Protein AF-A0A524LNY3-F1 (afdb_monomer_lite)

Secondary structure (DSSP, 8-state):
--HHHHHHHHHHHHHHHTSEEEEEE---EEEEES--TTTTSTT---TTSEEE-TT-EE--TT-EEEEEEEE---GGGTTSEEEEEEE-S----S---SS--TT--EEEEEETTEEEEEEBTTB-EEE-TTT--TTPPEEEEEEEE--SSSPPEE--EEEEEEE-HHHHHHHHHHHHHHHHHHHH-TTSTTHHHHHHHHHHHHHHS-TTSTTSHHHHHHHHHHHHHHHHHHTSS---SS-PPP----------SSSSS-HHHHHHHHHHHH-

Radius of gyration: 21.78 Å; chains: 1; bounding box: 54×46×52 Å

Foldseek 3Di:
DDPLLVVLVVLLVVLVVQQWDDWAAQQAKFKDKDDDPCLLAPPDDRVVTDGDDQQDKDAFAFIKMKIKTKDADAPVCQQFFKKKFWDFFDDPPDPPVDDDDQQWKKKFKHKNSHTQAIDTNVRRIRGCNVPHDHPDIIMIMMTMTRGRHGDIGRGNGTIITTGDPLSVLLSVLLVVLSVVLVVCDPPHPCNVLSSVLSVVLSVQADPVDPPDPSRSVSSNVSSVSSCCSPVDDDPDPPDDDDDDDDDDDDQDCDDSDHNVVSVVVVVNVVD

Sequence (271 aa):
MDLATAKLQHKIQQVQIYIYQSVMPLQMIRFKPGNITGAESTDFDDTHWDKFTVGAFWGGRDTTTWFRIPLRIDQQEAGQRAVVVIQPGKRFTFKASEGGDYREYELLVYLDGQPLQSIDIRRNEIMLWDKLKPGKTHLLAIEAFSGLETHQHCFEQADLVFIDAETEDYQYNLKMAFETMIALGDKNPDYPRLFNAIRESLHQVDFLQPATPAFYDSVKQANQQIKADLFTGNRNTDPLPDVTCVGHSHLDIAWMWQTRHSRKKAARTFS

Structure (mmCIF, N/CA/C/O backbone):
data_AF-A0A524LNY3-F1
#
_entry.id   AF-A0A524LNY3-F1
#
loop_
_atom_site.group_PDB
_atom_site.id
_atom_site.type_symbol
_atom_site.label_atom_id
_atom_site.label_alt_id
_atom_site.label_comp_id
_atom_site.label_asym_id
_atom_site.label_entity_id
_atom_site.label_seq_id
_atom_site.pdbx_PDB_ins_code
_atom_site.Cartn_x
_atom_site.Cartn_y
_atom_site.Cartn_z
_atom_site.occupancy
_atom_site.B_iso_or_equiv
_atom_site.auth_seq_id
_atom_site.auth_comp_id
_atom_site.auth_asym_id
_atom_site.auth_atom_id
_atom_site.pdbx_PDB_model_num
ATOM 1 N N . MET A 1 1 ? -3.192 17.915 21.651 1.00 74.69 1 MET A N 1
ATOM 2 C CA . MET A 1 1 ? -3.665 16.553 21.963 1.00 74.69 1 MET A CA 1
ATOM 3 C C . MET A 1 1 ? -3.227 16.238 23.379 1.00 74.69 1 MET A C 1
ATOM 5 O O . MET A 1 1 ? -2.074 16.512 23.696 1.00 74.69 1 MET A O 1
ATOM 9 N N . ASP A 1 2 ? -4.135 15.778 24.235 1.00 89.62 2 ASP A N 1
ATOM 10 C CA . ASP A 1 2 ? -3.790 15.412 25.610 1.00 89.62 2 ASP A CA 1
ATOM 11 C C . ASP A 1 2 ? -3.026 14.072 25.672 1.00 89.62 2 ASP A C 1
ATOM 13 O O . ASP A 1 2 ? -2.870 13.364 24.671 1.00 89.62 2 ASP A O 1
ATOM 17 N N . LEU A 1 3 ? -2.522 13.723 26.860 1.00 91.56 3 LEU A N 1
ATOM 18 C CA . LEU A 1 3 ? -1.729 12.508 27.060 1.00 91.56 3 LEU A CA 1
ATOM 19 C C . LEU A 1 3 ? -2.535 11.226 26.797 1.00 91.56 3 LEU A C 1
ATOM 21 O O . LEU A 1 3 ? -1.983 10.243 26.305 1.00 91.56 3 LEU A O 1
ATOM 25 N N . ALA A 1 4 ? -3.820 11.210 27.147 1.00 91.50 4 ALA A N 1
ATOM 26 C CA . ALA A 1 4 ? -4.660 10.025 27.009 1.00 91.50 4 ALA A CA 1
ATOM 27 C C . ALA A 1 4 ? -4.921 9.704 25.530 1.00 91.50 4 ALA A C 1
ATOM 29 O O . ALA A 1 4 ? -4.760 8.564 25.095 1.00 91.50 4 ALA A O 1
ATOM 30 N N . THR A 1 5 ? -5.216 10.730 24.741 1.00 92.94 5 THR A N 1
ATOM 31 C CA . THR A 1 5 ? -5.447 10.633 23.300 1.00 92.94 5 THR A CA 1
ATOM 32 C C . THR A 1 5 ? -4.168 10.252 22.554 1.00 92.94 5 THR A C 1
ATOM 34 O O . THR A 1 5 ? -4.201 9.382 21.685 1.00 92.94 5 THR A O 1
ATOM 37 N N . ALA A 1 6 ? -3.016 10.808 22.950 1.00 94.19 6 ALA A N 1
ATOM 38 C CA . ALA A 1 6 ? -1.722 10.419 22.386 1.00 94.19 6 ALA A CA 1
ATOM 39 C C . ALA A 1 6 ? -1.390 8.936 22.648 1.00 94.19 6 ALA A C 1
ATOM 41 O O . ALA A 1 6 ? -0.859 8.250 21.774 1.00 94.19 6 ALA A O 1
ATOM 42 N N . LYS A 1 7 ? -1.748 8.407 23.829 1.00 94.06 7 LYS A N 1
ATOM 43 C CA . LYS A 1 7 ? -1.593 6.976 24.143 1.00 94.06 7 LYS A CA 1
ATOM 44 C C . LYS A 1 7 ? -2.470 6.088 23.258 1.00 94.06 7 LYS A C 1
ATOM 46 O O . LYS A 1 7 ? -1.991 5.043 22.823 1.00 94.06 7 LYS A O 1
ATOM 51 N N . LEU A 1 8 ? -3.716 6.487 22.979 1.00 95.12 8 LEU A N 1
ATOM 52 C CA . LEU A 1 8 ? -4.573 5.753 22.039 1.00 95.12 8 LEU A CA 1
ATOM 53 C C . LEU A 1 8 ? -3.945 5.730 20.646 1.00 95.12 8 LEU A C 1
ATOM 55 O O . LEU A 1 8 ? -3.781 4.655 20.079 1.00 95.12 8 LEU A O 1
ATOM 59 N N . GLN A 1 9 ? -3.511 6.887 20.139 1.00 95.50 9 GLN A N 1
ATOM 60 C CA . GLN A 1 9 ? -2.867 6.982 18.829 1.00 95.50 9 GLN A CA 1
ATOM 61 C C . GLN A 1 9 ? -1.660 6.044 18.712 1.00 95.50 9 GLN A C 1
ATOM 63 O O . GLN A 1 9 ? -1.525 5.331 17.719 1.00 95.50 9 GLN A O 1
ATOM 68 N N . HIS A 1 10 ? -0.809 6.008 19.740 1.00 94.69 10 HIS A N 1
ATOM 69 C CA . HIS A 1 10 ? 0.347 5.118 19.764 1.00 94.69 10 HIS A CA 1
ATOM 70 C C . HIS A 1 10 ? -0.058 3.639 19.707 1.00 94.69 10 HIS A C 1
ATOM 72 O O . HIS A 1 10 ? 0.485 2.891 18.901 1.00 94.69 10 HIS A O 1
ATOM 78 N N . LYS A 1 11 ? -1.049 3.214 20.499 1.00 94.25 11 LYS A N 1
ATOM 79 C CA . LYS A 1 11 ? -1.537 1.826 20.463 1.00 94.25 11 LYS A CA 1
ATOM 80 C C . LYS A 1 11 ? -2.156 1.453 19.114 1.00 94.25 11 LYS A C 1
ATOM 82 O O . LYS A 1 11 ? -1.929 0.349 18.633 1.00 94.25 11 LYS A O 1
ATOM 87 N N . ILE A 1 12 ? -2.892 2.366 18.479 1.00 96.06 12 ILE A N 1
ATOM 88 C CA . ILE A 1 12 ? -3.446 2.149 17.131 1.00 96.06 12 ILE A CA 1
ATOM 89 C C . ILE A 1 12 ? -2.312 1.919 16.120 1.00 96.06 12 ILE A C 1
ATOM 91 O O . ILE A 1 12 ? -2.389 1.006 15.300 1.00 96.06 12 ILE A O 1
ATOM 95 N N . GLN A 1 13 ? -1.228 2.696 16.212 1.00 94.25 13 GLN A N 1
ATOM 96 C CA . GLN A 1 13 ? -0.033 2.485 15.389 1.00 94.25 13 GLN A CA 1
ATOM 97 C C . GLN A 1 13 ? 0.649 1.144 15.689 1.00 94.25 13 GLN A C 1
ATOM 99 O O . GLN A 1 13 ? 1.150 0.509 14.768 1.00 94.25 13 GLN A O 1
ATOM 104 N N . GLN A 1 14 ? 0.646 0.681 16.943 1.00 93.94 14 GLN A N 1
ATOM 105 C CA . GLN A 1 14 ? 1.182 -0.641 17.284 1.00 93.94 14 GLN A CA 1
ATOM 106 C C . GLN A 1 14 ? 0.383 -1.773 16.629 1.00 93.94 14 GLN A C 1
ATOM 108 O O . GLN A 1 14 ? 0.996 -2.687 16.091 1.00 93.94 14 GLN A O 1
ATOM 113 N N . VAL A 1 15 ? -0.955 -1.702 16.614 1.00 95.50 15 VAL A N 1
ATOM 114 C CA . VAL A 1 15 ? -1.802 -2.697 15.920 1.00 95.50 15 VAL A CA 1
ATOM 115 C C . VAL A 1 15 ? -1.443 -2.783 14.435 1.00 95.50 15 VAL A C 1
ATOM 117 O O . VAL A 1 15 ? -1.313 -3.881 13.903 1.00 95.50 15 VAL A O 1
ATOM 120 N N . GLN A 1 16 ? -1.210 -1.638 13.783 1.00 94.06 16 GLN A N 1
ATOM 121 C CA . GLN A 1 16 ? -0.874 -1.574 12.357 1.00 94.06 16 GLN A CA 1
ATOM 122 C C . GLN A 1 16 ? 0.361 -2.409 11.985 1.00 94.06 16 GLN A C 1
ATOM 124 O O . GLN A 1 16 ? 0.398 -2.999 10.909 1.00 94.06 16 GLN A O 1
ATOM 129 N N . ILE A 1 17 ? 1.358 -2.492 12.871 1.00 92.56 17 ILE A N 1
ATOM 130 C CA . ILE A 1 17 ? 2.601 -3.244 12.626 1.00 92.56 17 ILE A CA 1
ATOM 131 C C . ILE A 1 17 ? 2.320 -4.742 12.438 1.00 92.56 17 ILE A C 1
ATOM 133 O O . ILE A 1 17 ? 3.051 -5.416 11.719 1.00 92.56 17 ILE A O 1
ATOM 137 N N . TYR A 1 18 ? 1.255 -5.258 13.055 1.00 95.06 18 TYR A N 1
ATOM 138 C CA . TYR A 1 18 ? 0.927 -6.684 13.056 1.00 95.06 18 TYR A CA 1
ATOM 139 C C . TYR A 1 18 ? -0.059 -7.103 11.961 1.00 95.06 18 TYR A C 1
ATOM 141 O O . TYR A 1 18 ? -0.441 -8.272 11.924 1.00 95.06 18 TYR A O 1
ATOM 149 N N . ILE A 1 19 ? -0.445 -6.180 11.069 1.00 95.94 19 ILE A N 1
ATOM 150 C CA . ILE A 1 19 ? -1.253 -6.494 9.880 1.00 95.94 19 ILE A CA 1
ATOM 151 C C . ILE A 1 19 ? -0.494 -7.459 8.965 1.00 95.94 19 ILE A C 1
ATOM 153 O O . ILE A 1 19 ? -1.072 -8.422 8.463 1.00 95.94 19 ILE A O 1
ATOM 157 N N . TYR A 1 20 ? 0.798 -7.203 8.751 1.00 94.50 20 TYR A N 1
ATOM 158 C CA . TYR A 1 20 ? 1.633 -8.020 7.879 1.00 94.50 20 TYR A CA 1
ATOM 159 C C . TYR A 1 20 ? 2.213 -9.214 8.636 1.00 94.50 20 TYR A C 1
ATOM 161 O O . TYR A 1 20 ? 2.950 -9.069 9.612 1.00 94.50 20 TYR A O 1
ATOM 169 N N . GLN A 1 21 ? 1.916 -10.404 8.133 1.00 91.75 21 GLN A N 1
ATOM 170 C CA . GLN A 1 21 ? 2.468 -11.679 8.560 1.00 91.75 21 GLN A CA 1
ATOM 171 C C . GLN A 1 21 ? 3.509 -12.164 7.545 1.00 91.75 21 GLN A C 1
ATOM 173 O O . GLN A 1 21 ? 3.418 -11.863 6.353 1.00 91.75 21 GLN A O 1
ATOM 178 N N . SER A 1 22 ? 4.482 -12.945 8.028 1.00 85.75 22 SER A N 1
ATOM 179 C CA . SER A 1 22 ? 5.455 -13.683 7.206 1.00 85.75 22 SER A CA 1
ATOM 180 C C . SER A 1 22 ? 6.121 -12.835 6.111 1.00 85.75 22 SER A C 1
ATOM 182 O O . SER A 1 22 ? 5.883 -13.027 4.922 1.00 85.75 22 SER A O 1
ATOM 184 N N . VAL A 1 23 ? 6.971 -11.890 6.523 1.00 88.56 23 VAL A N 1
ATOM 185 C CA . VAL A 1 23 ? 7.689 -10.988 5.609 1.00 88.56 23 VAL A CA 1
ATOM 186 C C . VAL A 1 23 ? 8.801 -11.738 4.874 1.00 88.56 23 VAL A C 1
ATOM 188 O O . VAL A 1 23 ? 9.772 -12.183 5.489 1.00 88.56 23 VAL A O 1
ATOM 191 N N . MET A 1 24 ? 8.669 -11.856 3.554 1.00 94.06 24 MET A N 1
ATOM 192 C CA . MET A 1 24 ? 9.614 -12.552 2.682 1.00 94.06 24 MET A CA 1
ATOM 193 C C . MET A 1 24 ? 10.226 -11.597 1.647 1.00 94.06 24 MET A C 1
ATOM 195 O O . MET A 1 24 ? 9.533 -11.183 0.714 1.00 94.06 24 MET A O 1
ATOM 199 N N . PRO A 1 25 ? 11.530 -11.282 1.748 1.00 94.62 25 PRO A N 1
ATOM 200 C CA . PRO A 1 25 ? 12.189 -10.388 0.801 1.00 94.62 25 PRO A CA 1
ATOM 201 C C . PRO A 1 25 ? 12.253 -10.947 -0.621 1.00 94.62 25 PRO A C 1
ATOM 203 O O . PRO A 1 25 ? 12.699 -12.076 -0.848 1.00 94.62 25 PRO A O 1
ATOM 206 N N . LEU A 1 26 ? 11.888 -10.123 -1.603 1.00 94.00 26 LEU A N 1
ATOM 207 C CA . LEU A 1 26 ? 11.990 -10.451 -3.024 1.00 94.00 26 LEU A CA 1
ATOM 208 C C . LEU A 1 26 ? 13.407 -10.148 -3.524 1.00 94.00 26 LEU A C 1
ATOM 210 O O . LEU A 1 26 ? 13.811 -8.997 -3.662 1.00 94.00 26 LEU A O 1
ATOM 214 N N . GLN A 1 27 ? 14.182 -11.198 -3.804 1.00 86.56 27 GLN A N 1
ATOM 215 C CA . GLN A 1 27 ? 15.615 -11.063 -4.109 1.00 86.56 27 GLN A CA 1
ATOM 216 C C . GLN A 1 27 ? 15.951 -11.106 -5.606 1.00 86.56 27 GLN A C 1
ATOM 218 O O . GLN A 1 27 ? 17.000 -10.617 -6.021 1.00 86.56 27 GLN A O 1
ATOM 223 N N . MET A 1 28 ? 15.094 -11.703 -6.438 1.00 91.25 28 MET A N 1
ATOM 224 C CA . MET A 1 28 ? 15.378 -11.928 -7.863 1.00 91.25 28 MET A CA 1
ATOM 225 C C . MET A 1 28 ? 14.861 -10.786 -8.738 1.00 91.25 28 MET A C 1
ATOM 227 O O . MET A 1 28 ? 14.101 -11.007 -9.674 1.00 91.25 28 MET A O 1
ATOM 231 N N . ILE A 1 29 ? 15.262 -9.556 -8.434 1.00 96.06 29 ILE A N 1
ATOM 232 C CA . ILE A 1 29 ? 14.820 -8.382 -9.188 1.00 96.06 29 ILE A CA 1
ATOM 233 C C . ILE A 1 29 ? 15.779 -8.150 -10.353 1.00 96.06 29 ILE A C 1
ATOM 235 O O . ILE A 1 29 ? 16.992 -8.022 -10.169 1.00 96.06 29 ILE A O 1
ATOM 239 N N . ARG A 1 30 ? 15.236 -8.067 -11.565 1.00 97.25 30 ARG A N 1
ATOM 240 C CA . ARG A 1 30 ? 15.951 -7.546 -12.734 1.00 97.25 30 ARG A CA 1
ATOM 241 C C . ARG A 1 30 ? 15.445 -6.162 -13.064 1.00 97.25 30 ARG A C 1
ATOM 243 O O . ARG A 1 30 ? 14.253 -5.897 -12.913 1.00 97.25 30 ARG A O 1
ATOM 250 N N . PHE A 1 31 ? 16.325 -5.294 -13.542 1.00 97.25 31 PHE A N 1
ATOM 251 C CA . PHE A 1 31 ? 15.929 -3.952 -13.941 1.00 97.25 31 PHE A CA 1
ATOM 252 C C . PHE A 1 31 ? 16.642 -3.482 -15.200 1.00 97.25 31 PHE A C 1
ATOM 254 O O . PHE A 1 31 ? 17.742 -3.929 -15.525 1.00 97.25 31 PHE A O 1
ATOM 261 N N . LYS A 1 32 ? 16.000 -2.554 -15.908 1.00 97.56 32 LYS A N 1
ATOM 262 C CA . LYS A 1 32 ? 16.613 -1.862 -17.036 1.00 97.56 32 LYS A CA 1
ATOM 263 C C . LYS A 1 32 ? 16.021 -0.460 -17.196 1.00 97.56 32 LYS A C 1
ATOM 265 O O . LYS A 1 32 ? 14.803 -0.329 -17.350 1.00 97.56 32 LYS A O 1
ATOM 270 N N . PRO A 1 33 ? 16.852 0.596 -17.162 1.00 96.56 33 PRO A N 1
ATOM 271 C CA . PRO A 1 33 ? 16.419 1.941 -17.514 1.00 96.56 33 PRO A CA 1
ATOM 272 C C . PRO A 1 33 ? 16.017 2.035 -18.990 1.00 96.56 33 PRO A C 1
ATOM 274 O O . PRO A 1 33 ? 16.641 1.433 -19.866 1.00 96.56 33 PRO A O 1
ATOM 277 N N . GLY A 1 34 ? 15.001 2.841 -19.268 1.00 93.75 34 GLY A N 1
ATOM 278 C CA . GLY A 1 34 ? 14.465 3.097 -20.599 1.00 93.75 34 GLY A CA 1
ATOM 279 C C . GLY A 1 34 ? 13.010 2.665 -20.755 1.00 93.75 34 GLY A C 1
ATOM 280 O O . GLY A 1 34 ? 12.451 1.922 -19.953 1.00 93.75 34 GLY A O 1
ATOM 281 N N . ASN A 1 35 ? 12.387 3.141 -21.830 1.00 91.44 35 ASN A N 1
ATOM 282 C CA . ASN A 1 35 ? 11.048 2.717 -22.219 1.00 91.44 35 ASN A CA 1
ATOM 283 C C . ASN A 1 35 ? 11.160 1.482 -23.125 1.00 91.44 35 ASN A C 1
ATOM 285 O O . ASN A 1 35 ? 11.571 1.595 -24.281 1.00 91.44 35 ASN A O 1
ATOM 289 N N . ILE A 1 36 ? 10.853 0.306 -22.581 1.00 95.50 36 ILE A N 1
ATOM 290 C CA . ILE A 1 36 ? 11.047 -0.984 -23.246 1.00 95.50 36 ILE A CA 1
ATOM 291 C C . ILE A 1 36 ? 9.680 -1.551 -23.610 1.00 95.50 36 ILE A C 1
ATOM 293 O O . ILE A 1 36 ? 8.856 -1.818 -22.744 1.00 95.50 36 ILE A O 1
ATOM 297 N N . THR A 1 37 ? 9.434 -1.723 -24.905 1.00 94.44 37 THR A N 1
ATOM 298 C CA . THR A 1 37 ? 8.167 -2.279 -25.398 1.00 94.44 37 THR A CA 1
ATOM 299 C C . THR A 1 37 ? 8.093 -3.777 -25.107 1.00 94.44 37 THR A C 1
ATOM 301 O O . THR A 1 37 ? 9.044 -4.499 -25.405 1.00 94.44 37 THR A O 1
ATOM 304 N N . GLY A 1 38 ? 6.968 -4.241 -24.558 1.00 96.00 38 GLY A N 1
ATOM 305 C CA . GLY A 1 38 ? 6.729 -5.656 -24.269 1.00 96.00 38 GLY A CA 1
ATOM 306 C C . GLY A 1 38 ? 7.396 -6.160 -22.989 1.00 96.00 38 GLY A C 1
ATOM 307 O O . GLY A 1 38 ? 7.315 -7.353 -22.705 1.00 96.00 38 GLY A O 1
ATOM 308 N N . ALA A 1 39 ? 8.045 -5.285 -22.212 1.00 97.06 39 ALA A N 1
ATOM 309 C CA . ALA A 1 39 ? 8.696 -5.641 -20.952 1.00 97.06 39 ALA A CA 1
ATOM 310 C C . ALA A 1 39 ? 7.718 -6.132 -19.869 1.00 97.06 39 ALA A C 1
ATOM 312 O O . ALA A 1 39 ? 8.151 -6.732 -18.885 1.00 97.06 39 ALA A O 1
ATOM 313 N N . GLU A 1 40 ? 6.418 -5.916 -20.052 1.00 96.94 40 GLU A N 1
ATOM 314 C CA . GLU A 1 40 ? 5.345 -6.489 -19.248 1.00 96.94 40 GLU A CA 1
ATOM 315 C C . GLU A 1 40 ? 5.140 -7.993 -19.495 1.00 96.94 40 GLU A C 1
ATOM 317 O O . GLU A 1 40 ? 4.717 -8.709 -18.590 1.00 96.94 40 GLU A O 1
ATOM 322 N N . SER A 1 41 ? 5.461 -8.489 -20.694 1.00 97.12 41 SER A N 1
ATOM 323 C CA . SER A 1 41 ? 5.163 -9.863 -21.114 1.00 97.12 41 SER A CA 1
ATOM 324 C C . SER A 1 41 ? 5.978 -10.907 -20.347 1.00 97.12 41 SER A C 1
ATOM 326 O O . SER A 1 41 ? 7.166 -10.720 -20.067 1.00 97.12 41 SER A O 1
ATOM 328 N N . THR A 1 42 ? 5.367 -12.059 -20.067 1.00 95.19 42 THR A N 1
ATOM 329 C CA . THR A 1 42 ? 6.053 -13.216 -19.471 1.00 95.19 42 THR A CA 1
ATOM 330 C C . THR A 1 42 ? 7.140 -13.780 -20.377 1.00 95.19 42 THR A C 1
ATOM 332 O O . THR A 1 42 ? 8.160 -14.240 -19.874 1.00 95.19 42 THR A O 1
ATOM 335 N N . ASP A 1 43 ? 6.956 -13.678 -21.694 1.00 95.69 43 ASP A N 1
ATOM 336 C CA . ASP A 1 43 ? 7.852 -14.265 -22.699 1.00 95.69 43 ASP A CA 1
ATOM 337 C C . ASP A 1 43 ? 8.998 -13.320 -23.091 1.00 95.69 43 ASP A C 1
ATOM 339 O O . ASP A 1 43 ? 9.837 -13.650 -23.929 1.00 95.69 43 ASP A O 1
ATOM 343 N N . PHE A 1 44 ? 9.032 -12.118 -22.508 1.00 96.50 44 PHE A N 1
ATOM 344 C CA . PHE A 1 44 ? 10.096 -11.155 -22.746 1.00 96.50 44 PHE A CA 1
ATOM 345 C C . PHE A 1 44 ? 11.423 -11.653 -22.157 1.00 96.50 44 PHE A C 1
ATOM 347 O O . PHE A 1 44 ? 11.512 -11.954 -20.964 1.00 96.50 44 PHE A O 1
ATOM 354 N N . ASP A 1 45 ? 12.468 -11.682 -22.985 1.00 95.62 45 ASP A N 1
ATOM 355 C CA . ASP A 1 45 ? 13.812 -12.067 -22.565 1.00 95.62 45 ASP A CA 1
ATOM 356 C C . ASP A 1 45 ? 14.506 -10.930 -21.799 1.00 95.62 45 ASP A C 1
ATOM 358 O O . ASP A 1 45 ? 14.969 -9.931 -22.360 1.00 95.62 45 ASP A O 1
ATOM 362 N N . ASP A 1 46 ? 14.581 -11.099 -20.483 1.00 95.88 46 ASP A N 1
ATOM 363 C CA . ASP A 1 46 ? 15.266 -10.203 -19.557 1.00 95.88 46 ASP A CA 1
ATOM 364 C C . ASP A 1 46 ? 16.627 -10.746 -19.093 1.00 95.88 46 ASP A C 1
ATOM 366 O O . ASP A 1 46 ? 17.222 -10.198 -18.166 1.00 95.88 46 ASP A O 1
ATOM 370 N N . THR A 1 47 ? 17.162 -11.804 -19.710 1.00 93.75 47 THR A N 1
ATOM 371 C CA . THR A 1 47 ? 18.415 -12.444 -19.260 1.00 93.75 47 THR A CA 1
ATOM 372 C C . THR A 1 47 ? 19.620 -11.504 -19.291 1.00 93.75 47 THR A C 1
ATOM 374 O O . THR A 1 47 ? 20.526 -11.638 -18.469 1.00 93.75 47 THR A O 1
ATOM 377 N N . HIS A 1 48 ? 19.598 -10.524 -20.195 1.00 94.50 48 HIS A N 1
ATOM 378 C CA . HIS A 1 48 ? 20.606 -9.472 -20.334 1.00 94.50 48 HIS A 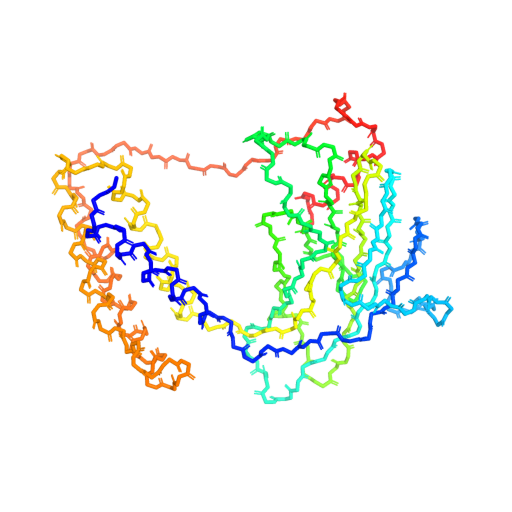CA 1
ATOM 379 C C . HIS A 1 48 ? 20.334 -8.220 -19.485 1.00 94.50 48 HIS A C 1
ATOM 381 O O . HIS A 1 48 ? 21.027 -7.217 -19.649 1.00 94.50 48 HIS A O 1
ATOM 387 N N . TRP A 1 49 ? 19.300 -8.221 -18.641 1.00 97.56 49 TRP A N 1
ATOM 388 C CA . TRP A 1 49 ? 19.042 -7.115 -17.722 1.00 97.56 49 TRP A CA 1
ATOM 389 C C . TRP A 1 49 ? 19.927 -7.226 -16.489 1.00 97.56 49 TRP A C 1
ATOM 391 O O . TRP A 1 49 ? 20.269 -8.322 -16.035 1.00 97.56 49 TRP A O 1
ATOM 401 N N . ASP A 1 50 ? 20.260 -6.072 -15.925 1.00 97.38 50 ASP A N 1
ATOM 402 C CA . ASP A 1 50 ? 21.053 -6.008 -14.713 1.00 97.38 50 ASP A CA 1
ATOM 403 C C . ASP A 1 50 ? 20.251 -6.547 -13.525 1.00 97.38 50 ASP A C 1
ATOM 405 O O . ASP A 1 50 ? 19.025 -6.403 -13.435 1.00 97.38 50 ASP A O 1
ATOM 409 N N . LYS A 1 51 ? 20.954 -7.175 -12.581 1.00 97.00 51 LYS A N 1
ATOM 410 C CA . LYS A 1 51 ? 20.368 -7.542 -11.290 1.00 97.00 51 LYS A CA 1
ATOM 411 C C . LYS A 1 51 ? 20.216 -6.282 -10.450 1.00 97.00 51 LYS A C 1
ATOM 413 O O . LYS A 1 51 ? 21.140 -5.475 -10.370 1.00 97.00 51 LYS A O 1
ATOM 418 N N . PHE A 1 52 ? 19.071 -6.140 -9.802 1.00 96.00 52 PHE A N 1
ATOM 419 C CA . PHE A 1 52 ? 18.791 -5.040 -8.898 1.00 96.00 52 PHE A CA 1
ATOM 420 C C . PHE A 1 52 ? 18.786 -5.535 -7.454 1.00 96.00 52 PHE A C 1
ATOM 422 O O . PHE A 1 52 ? 18.221 -6.584 -7.148 1.00 96.00 52 PHE A O 1
ATOM 429 N N . THR A 1 53 ? 19.385 -4.753 -6.563 1.00 94.75 53 THR A N 1
ATOM 430 C CA . THR A 1 53 ? 19.414 -5.034 -5.126 1.00 94.75 53 THR A CA 1
ATOM 431 C C . THR A 1 53 ? 18.543 -4.010 -4.413 1.00 94.75 53 THR A C 1
ATOM 433 O O . THR A 1 53 ? 18.728 -2.810 -4.611 1.00 94.75 53 THR A O 1
ATOM 436 N N . VAL A 1 54 ? 17.613 -4.459 -3.568 1.00 94.19 54 VAL A N 1
ATOM 437 C CA . VAL A 1 54 ? 16.841 -3.564 -2.688 1.00 94.19 54 VAL A CA 1
ATOM 438 C C . VAL A 1 54 ? 17.812 -2.728 -1.840 1.00 94.19 54 VAL A C 1
ATOM 440 O O . VAL A 1 54 ? 18.800 -3.237 -1.317 1.00 94.19 54 VAL A O 1
ATOM 443 N N . GLY A 1 55 ? 17.564 -1.424 -1.764 1.00 92.44 55 GLY A N 1
ATOM 444 C CA . GLY A 1 55 ? 18.458 -0.402 -1.220 1.00 92.44 55 GLY A CA 1
ATOM 445 C C . GLY A 1 55 ? 19.313 0.311 -2.275 1.00 92.44 55 GLY A C 1
ATOM 446 O O . GLY A 1 55 ? 19.970 1.301 -1.955 1.00 92.44 55 GLY A O 1
ATOM 447 N N . ALA A 1 56 ? 19.318 -0.152 -3.530 1.00 94.00 56 ALA A N 1
ATOM 448 C CA . ALA A 1 56 ? 19.986 0.538 -4.630 1.00 94.00 56 ALA A CA 1
ATOM 449 C C . ALA A 1 56 ? 19.163 1.724 -5.165 1.00 94.00 56 ALA A C 1
ATOM 451 O O . ALA A 1 56 ? 17.952 1.842 -4.946 1.00 94.00 56 ALA A O 1
ATOM 452 N N . PHE A 1 57 ? 19.847 2.604 -5.900 1.00 94.06 57 PHE A N 1
ATOM 453 C CA . PHE A 1 57 ? 19.250 3.790 -6.506 1.00 94.06 57 PHE A CA 1
ATOM 454 C C . PHE A 1 57 ? 18.787 3.536 -7.943 1.00 94.06 57 PHE A C 1
ATOM 456 O O . PHE A 1 57 ? 19.435 2.816 -8.701 1.00 94.06 57 PHE A O 1
ATOM 463 N N . TRP A 1 58 ? 17.694 4.184 -8.338 1.00 94.62 58 TRP A N 1
ATOM 464 C CA . TRP A 1 58 ? 17.193 4.199 -9.712 1.00 94.62 58 TRP A CA 1
ATOM 465 C C . TRP A 1 58 ? 16.584 5.559 -10.068 1.00 94.62 58 TRP A C 1
ATOM 467 O O . TRP A 1 58 ? 16.348 6.416 -9.215 1.00 94.62 58 TRP A O 1
ATOM 477 N N . GLY A 1 59 ? 16.310 5.754 -11.356 1.00 92.94 59 GLY A N 1
ATOM 478 C CA . GLY A 1 59 ? 15.659 6.958 -11.856 1.00 92.94 59 GLY A CA 1
ATOM 479 C C . GLY A 1 59 ? 16.632 8.110 -12.099 1.00 92.94 59 GLY A C 1
ATOM 480 O O . GLY A 1 59 ? 17.816 7.904 -12.375 1.00 92.94 59 GLY A O 1
ATOM 481 N N . GLY A 1 60 ? 16.096 9.323 -12.036 1.00 90.44 60 GLY A N 1
ATOM 482 C CA . GLY A 1 60 ? 16.697 10.555 -12.531 1.00 90.44 60 GLY A CA 1
ATOM 483 C C . GLY A 1 60 ? 15.624 11.410 -13.204 1.00 90.44 60 GLY A C 1
ATOM 484 O O . GLY A 1 60 ? 14.430 11.121 -13.101 1.00 90.44 60 GLY A O 1
ATOM 485 N N . ARG A 1 61 ? 16.033 12.437 -13.946 1.00 92.50 61 ARG A N 1
ATOM 486 C CA . ARG A 1 61 ? 15.083 13.332 -14.613 1.00 92.50 61 ARG A CA 1
ATOM 487 C C . ARG A 1 61 ? 14.349 12.634 -15.747 1.00 92.50 61 ARG A C 1
ATOM 489 O O . ARG A 1 61 ? 14.981 12.201 -16.705 1.00 92.50 61 ARG A O 1
ATOM 496 N N . ASP A 1 62 ? 13.022 12.603 -15.652 1.00 93.12 62 ASP A N 1
ATOM 497 C CA . ASP A 1 62 ? 12.110 12.205 -16.727 1.00 93.12 62 ASP A CA 1
ATOM 498 C C . ASP A 1 62 ? 12.461 10.829 -17.317 1.00 93.12 62 ASP A C 1
ATOM 500 O O . ASP A 1 62 ? 12.598 10.642 -18.527 1.00 93.12 62 ASP A O 1
ATOM 504 N N . THR A 1 63 ? 12.702 9.865 -16.425 1.00 93.88 63 THR A N 1
ATOM 505 C CA . THR A 1 63 ? 13.188 8.531 -16.776 1.00 93.88 63 THR A CA 1
ATOM 506 C C . THR A 1 63 ? 12.141 7.476 -16.438 1.00 93.88 63 THR A C 1
ATOM 508 O O . THR A 1 63 ? 11.461 7.532 -15.416 1.00 93.88 63 THR A O 1
ATOM 511 N N . THR A 1 64 ? 12.002 6.496 -17.327 1.00 95.75 64 THR A N 1
ATOM 512 C CA . THR A 1 64 ? 11.261 5.260 -17.057 1.00 95.75 64 THR A CA 1
ATOM 513 C C . THR A 1 64 ? 12.265 4.151 -16.799 1.00 95.75 64 THR A C 1
ATOM 515 O O . THR A 1 64 ? 13.249 4.048 -17.528 1.00 95.75 64 THR A O 1
ATOM 518 N N . THR A 1 65 ? 12.017 3.327 -15.793 1.00 97.25 65 THR A N 1
ATOM 519 C CA . THR A 1 65 ? 12.793 2.128 -15.486 1.00 97.25 65 THR A CA 1
ATOM 520 C C . THR A 1 65 ? 11.833 0.967 -15.340 1.00 97.25 65 THR A C 1
ATOM 522 O O . THR A 1 65 ? 10.804 1.091 -14.678 1.00 97.25 65 THR A O 1
ATOM 525 N N . TRP A 1 66 ? 12.176 -0.164 -15.942 1.00 98.12 66 TRP A N 1
ATOM 526 C CA . TRP A 1 66 ? 11.424 -1.392 -15.756 1.00 98.12 66 TRP A CA 1
ATOM 527 C C . TRP A 1 66 ? 12.058 -2.258 -14.681 1.00 98.12 66 TRP A C 1
ATOM 529 O O . TRP A 1 66 ? 13.278 -2.415 -14.665 1.00 98.12 66 TRP A O 1
ATOM 539 N N . PHE A 1 67 ? 11.219 -2.859 -13.842 1.00 97.88 67 PHE A N 1
ATOM 540 C CA . PHE A 1 67 ? 11.601 -3.917 -12.913 1.00 97.88 67 PHE A CA 1
ATOM 541 C C . PHE A 1 67 ? 10.809 -5.181 -13.226 1.00 97.88 67 PHE A C 1
ATOM 543 O O . PHE A 1 67 ? 9.617 -5.109 -13.520 1.00 97.88 67 PHE A O 1
ATOM 550 N N . ARG A 1 68 ? 11.467 -6.335 -13.161 1.00 98.06 68 ARG A N 1
ATOM 551 C CA . ARG A 1 68 ? 10.862 -7.654 -13.357 1.00 98.06 68 ARG A CA 1
ATOM 552 C C . ARG A 1 68 ? 11.187 -8.517 -12.152 1.00 98.06 68 ARG A C 1
ATOM 554 O O . ARG A 1 68 ? 12.357 -8.702 -11.816 1.00 98.06 68 ARG A O 1
ATOM 561 N N . ILE A 1 69 ? 10.138 -8.986 -11.486 1.00 97.31 69 ILE A N 1
ATOM 562 C CA . ILE A 1 69 ? 10.205 -9.675 -10.202 1.00 97.31 69 ILE A CA 1
ATOM 563 C C . ILE A 1 69 ? 9.401 -10.974 -10.324 1.00 97.31 69 ILE A C 1
ATOM 565 O O . ILE A 1 69 ? 8.167 -10.933 -10.338 1.00 97.31 69 ILE A O 1
ATOM 569 N N . PRO A 1 70 ? 10.063 -12.136 -10.453 1.00 96.00 70 PRO A N 1
ATOM 570 C CA . PRO A 1 70 ? 9.388 -13.412 -10.356 1.00 96.00 70 PRO A CA 1
ATOM 571 C C . PRO A 1 70 ? 8.978 -13.640 -8.901 1.00 96.00 70 PRO A C 1
ATOM 573 O O . PRO A 1 70 ? 9.742 -13.371 -7.972 1.00 96.00 70 PRO A O 1
ATOM 576 N N . LEU A 1 71 ? 7.776 -14.160 -8.708 1.00 94.56 71 LEU A N 1
ATOM 577 C CA . LEU A 1 71 ? 7.239 -14.458 -7.390 1.00 94.56 71 LEU A CA 1
ATOM 578 C C . LEU A 1 71 ? 6.454 -15.762 -7.422 1.00 94.56 71 LEU A C 1
ATOM 580 O O . LEU A 1 71 ? 5.918 -16.170 -8.454 1.00 94.56 71 LEU A O 1
ATOM 584 N N . ARG A 1 72 ? 6.390 -16.430 -6.279 1.00 93.88 72 ARG A N 1
ATOM 585 C CA . ARG A 1 72 ? 5.687 -17.696 -6.115 1.00 93.88 72 ARG A CA 1
ATOM 586 C C . ARG A 1 72 ? 5.207 -17.793 -4.678 1.00 93.88 72 ARG A C 1
ATOM 588 O O . ARG A 1 72 ? 5.932 -17.392 -3.777 1.00 93.88 72 ARG A O 1
ATOM 595 N N . ILE A 1 73 ? 4.015 -18.351 -4.514 1.00 93.94 73 ILE A N 1
ATOM 596 C CA . ILE A 1 73 ? 3.498 -18.794 -3.221 1.00 93.94 73 ILE A CA 1
ATOM 597 C C . ILE A 1 73 ? 3.423 -20.321 -3.201 1.00 93.94 73 ILE A C 1
ATOM 599 O O . ILE A 1 73 ? 3.224 -20.969 -4.242 1.00 93.94 73 ILE A O 1
ATOM 603 N N . ASP A 1 74 ? 3.585 -20.892 -2.020 1.00 93.25 74 ASP A N 1
ATOM 604 C CA . ASP A 1 74 ? 3.525 -22.325 -1.776 1.00 93.25 74 ASP A CA 1
ATOM 605 C C . ASP A 1 74 ? 2.102 -22.801 -1.465 1.00 93.25 74 ASP A C 1
ATOM 607 O O . ASP A 1 74 ? 1.188 -22.028 -1.183 1.00 93.25 74 ASP A O 1
ATOM 611 N N . GLN A 1 75 ? 1.889 -24.120 -1.509 1.00 92.62 75 GLN A N 1
ATOM 612 C CA . GLN A 1 75 ? 0.566 -24.712 -1.274 1.00 92.62 75 GLN A CA 1
ATOM 613 C C . GLN A 1 75 ? 0.022 -24.419 0.135 1.00 92.62 75 GLN A C 1
ATOM 615 O O . GLN A 1 75 ? -1.189 -24.315 0.311 1.00 92.62 75 GLN A O 1
ATOM 620 N N . GLN A 1 76 ? 0.907 -24.266 1.123 1.00 92.12 76 GLN A N 1
ATOM 621 C CA . GLN A 1 76 ? 0.556 -23.915 2.505 1.00 92.12 76 GLN A CA 1
ATOM 622 C C . GLN A 1 76 ? 0.039 -22.472 2.657 1.00 92.12 76 GLN A C 1
ATOM 624 O O . GLN A 1 76 ? -0.617 -22.145 3.642 1.00 92.12 76 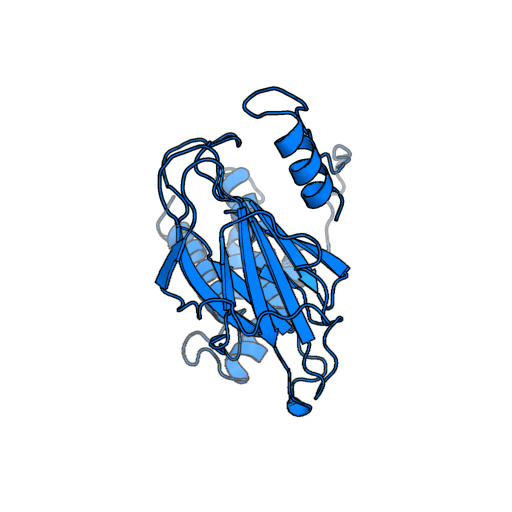GLN A O 1
ATOM 629 N N . GLU A 1 77 ? 0.317 -21.616 1.673 1.00 92.06 77 GLU A N 1
ATOM 630 C CA . GLU A 1 77 ? -0.069 -20.200 1.643 1.00 92.06 77 GLU A CA 1
ATOM 631 C C . GLU A 1 77 ? -1.356 -19.977 0.835 1.00 92.06 77 GLU A C 1
ATOM 633 O O . GLU A 1 77 ? -1.856 -18.858 0.721 1.00 92.06 77 GLU A O 1
ATOM 638 N N . ALA A 1 78 ? -1.917 -21.049 0.268 1.00 90.62 78 ALA A N 1
ATOM 639 C CA . ALA A 1 78 ? -3.141 -20.992 -0.512 1.00 90.62 78 ALA A CA 1
ATOM 640 C C . ALA A 1 78 ? -4.300 -20.408 0.316 1.00 90.62 78 ALA A C 1
ATOM 642 O O . ALA A 1 78 ? -4.599 -20.879 1.412 1.00 90.62 78 ALA A O 1
ATOM 643 N N . GLY A 1 79 ? -4.974 -19.398 -0.238 1.00 88.75 79 GLY A N 1
ATOM 644 C CA . GLY A 1 79 ? -6.101 -18.720 0.409 1.00 88.75 79 GLY A CA 1
ATOM 645 C C . GLY A 1 79 ? -5.711 -17.634 1.417 1.00 88.75 79 GLY A C 1
ATOM 646 O O . GLY A 1 79 ? -6.599 -16.951 1.922 1.00 88.75 79 GLY A O 1
ATOM 647 N N . GLN A 1 80 ? -4.419 -17.432 1.694 1.00 92.94 80 GLN A N 1
ATOM 648 C CA . GLN A 1 80 ? -3.958 -16.287 2.480 1.00 92.94 80 GLN A CA 1
ATOM 649 C C . GLN A 1 80 ? -3.947 -15.007 1.634 1.00 92.94 80 GLN A C 1
ATOM 651 O O . GLN A 1 80 ? -3.804 -15.050 0.407 1.00 92.94 80 GLN A O 1
ATOM 656 N N . ARG A 1 81 ? -4.062 -13.840 2.285 1.00 95.88 81 ARG A N 1
ATOM 657 C CA . ARG A 1 81 ? -4.068 -12.549 1.588 1.00 95.88 81 ARG A CA 1
ATOM 658 C C . ARG A 1 81 ? -2.663 -12.094 1.188 1.00 95.88 81 ARG A C 1
ATOM 660 O O . ARG A 1 81 ? -2.093 -11.217 1.827 1.00 95.88 81 ARG A O 1
ATOM 667 N N . ALA A 1 82 ? -2.113 -12.691 0.135 1.00 96.38 82 ALA A N 1
ATOM 668 C CA . ALA A 1 82 ? -0.811 -12.320 -0.414 1.00 96.38 82 ALA A CA 1
ATOM 669 C C . ALA A 1 82 ? -0.797 -10.879 -0.963 1.00 96.38 82 ALA A C 1
ATOM 671 O O . ALA A 1 82 ? -1.629 -10.507 -1.801 1.00 96.38 82 ALA A O 1
ATOM 672 N N . VAL A 1 83 ? 0.189 -10.095 -0.531 1.00 97.12 83 VAL A N 1
ATOM 673 C CA . VAL A 1 83 ? 0.448 -8.715 -0.961 1.00 97.12 83 VAL A CA 1
ATOM 674 C C . VAL A 1 83 ? 1.941 -8.523 -1.167 1.00 97.12 83 VAL A C 1
ATOM 676 O O . VAL A 1 83 ? 2.751 -9.045 -0.408 1.00 97.12 83 VAL A O 1
ATOM 679 N N . VAL A 1 84 ? 2.320 -7.756 -2.184 1.00 97.19 84 VAL A N 1
ATOM 680 C CA . VAL A 1 84 ? 3.702 -7.288 -2.324 1.00 97.19 84 VAL A CA 1
ATOM 681 C C . VAL A 1 84 ? 3.788 -5.838 -1.867 1.00 97.19 84 VAL A C 1
ATOM 683 O O . VAL A 1 84 ? 3.144 -4.967 -2.448 1.00 97.19 84 VAL A O 1
ATOM 686 N N . VAL A 1 85 ? 4.585 -5.582 -0.832 1.00 95.62 85 VAL A N 1
ATOM 687 C CA . VAL A 1 85 ? 4.880 -4.235 -0.335 1.00 95.62 85 VAL A CA 1
ATOM 688 C C . VAL A 1 85 ? 6.138 -3.732 -1.028 1.00 95.62 85 VAL A C 1
ATOM 690 O O . VAL A 1 85 ? 7.208 -4.331 -0.896 1.00 95.62 85 VAL A O 1
ATOM 693 N N . ILE A 1 86 ? 6.017 -2.631 -1.768 1.00 94.62 86 ILE A N 1
ATOM 694 C CA . ILE A 1 86 ? 7.132 -1.982 -2.458 1.00 94.62 86 ILE A CA 1
ATOM 695 C C . ILE A 1 86 ? 7.281 -0.520 -2.060 1.00 94.62 86 ILE A C 1
ATOM 697 O O . ILE A 1 86 ? 6.360 0.279 -2.193 1.00 94.62 86 ILE A O 1
ATOM 701 N N . GLN A 1 87 ? 8.493 -0.140 -1.665 1.00 92.38 87 GLN A N 1
ATOM 702 C CA . GLN A 1 87 ? 8.867 1.247 -1.415 1.00 92.38 87 GLN A CA 1
ATOM 703 C C . GLN A 1 87 ? 9.966 1.645 -2.404 1.00 92.38 87 GLN A C 1
ATOM 705 O O . GLN A 1 87 ? 11.148 1.565 -2.079 1.00 92.38 87 GLN A O 1
ATOM 710 N N . PRO A 1 88 ? 9.623 2.058 -3.635 1.00 87.00 88 PRO A N 1
ATOM 711 C CA . PRO A 1 88 ? 10.618 2.316 -4.668 1.00 87.00 88 PRO A CA 1
ATOM 712 C C . PRO A 1 88 ? 11.338 3.660 -4.482 1.00 87.00 88 PRO A C 1
ATOM 714 O O . PRO A 1 88 ? 12.284 3.939 -5.198 1.00 87.00 88 PRO A O 1
ATOM 717 N N . GLY A 1 89 ? 10.942 4.507 -3.535 1.00 84.62 89 GLY A N 1
ATOM 718 C CA . GLY A 1 89 ? 11.589 5.795 -3.290 1.00 84.62 89 GLY A CA 1
ATOM 719 C C . GLY A 1 89 ? 11.137 6.408 -1.977 1.00 84.62 89 GLY A C 1
ATOM 720 O O . GLY A 1 89 ? 10.059 6.083 -1.478 1.00 84.62 89 GLY A O 1
ATOM 721 N N . LYS A 1 90 ? 11.920 7.338 -1.428 1.00 69.00 90 LYS A N 1
ATOM 722 C CA . LYS A 1 90 ? 11.513 8.071 -0.226 1.00 69.00 90 LYS A CA 1
ATOM 723 C C . LYS A 1 90 ? 10.303 8.948 -0.508 1.00 69.00 90 LYS A C 1
ATOM 725 O O . LYS A 1 90 ? 10.210 9.604 -1.543 1.00 69.00 90 LYS A O 1
ATOM 730 N N . ARG A 1 91 ? 9.430 9.058 0.490 1.00 56.97 91 ARG A N 1
ATOM 731 C CA . ARG A 1 91 ? 8.490 10.173 0.572 1.00 56.97 91 ARG A CA 1
ATOM 732 C C . ARG A 1 91 ? 9.302 11.431 0.873 1.00 56.97 91 ARG A C 1
ATOM 734 O O . ARG A 1 91 ? 9.810 11.585 1.981 1.00 56.97 91 ARG A O 1
ATOM 741 N N . PHE A 1 92 ? 9.465 12.319 -0.103 1.00 56.41 92 PHE A N 1
ATOM 742 C CA . PHE A 1 92 ? 10.075 13.619 0.159 1.00 56.41 92 PHE A CA 1
ATOM 743 C C . PHE A 1 92 ? 9.133 14.417 1.067 1.00 56.41 92 PHE A C 1
ATOM 745 O O . PHE A 1 92 ? 8.079 14.877 0.645 1.00 56.41 92 PHE A O 1
ATOM 752 N N . THR A 1 93 ? 9.488 14.563 2.343 1.00 45.31 93 THR A N 1
ATOM 753 C CA . THR A 1 93 ? 8.692 15.274 3.358 1.00 45.31 93 THR A CA 1
ATOM 754 C C . THR A 1 93 ? 8.825 16.796 3.233 1.00 45.31 93 THR A C 1
ATOM 756 O O . THR A 1 93 ? 8.959 17.505 4.226 1.00 45.31 93 THR A O 1
ATOM 759 N N . PHE A 1 94 ? 8.798 17.331 2.014 1.00 46.88 94 PHE A N 1
ATOM 760 C CA . PHE A 1 94 ? 8.573 18.757 1.810 1.00 46.88 94 PHE A CA 1
ATOM 761 C C . PHE A 1 94 ? 7.091 18.952 1.512 1.00 46.88 94 PHE A C 1
ATOM 763 O O . PHE A 1 94 ? 6.517 18.227 0.709 1.00 46.88 94 PHE A O 1
ATOM 770 N N . LYS A 1 95 ? 6.461 19.894 2.220 1.00 43.25 95 LYS A N 1
ATOM 771 C CA . LYS A 1 95 ? 5.037 20.225 2.108 1.00 43.25 95 LYS A CA 1
ATOM 772 C C . LYS A 1 95 ? 4.689 20.691 0.684 1.00 43.25 95 LYS A C 1
ATOM 774 O O . LYS A 1 95 ? 4.601 21.886 0.440 1.00 43.25 95 LYS A O 1
ATOM 779 N N . ALA A 1 96 ? 4.446 19.766 -0.231 1.00 44.34 96 ALA A N 1
ATOM 780 C CA . ALA A 1 96 ? 3.441 19.946 -1.263 1.00 44.34 96 ALA A CA 1
ATOM 781 C C . ALA A 1 96 ? 2.221 19.155 -0.778 1.00 44.34 96 ALA A C 1
ATOM 783 O O . ALA A 1 96 ? 2.095 17.952 -0.983 1.00 44.34 96 ALA A O 1
ATOM 784 N N . SER A 1 97 ? 1.370 19.814 0.009 1.00 42.91 97 SER A N 1
ATOM 785 C CA . SER A 1 97 ? 0.117 19.244 0.528 1.00 42.91 97 SER A CA 1
ATOM 786 C C . SER A 1 97 ? -0.921 18.981 -0.569 1.00 42.91 97 SER A C 1
ATOM 788 O O . SER A 1 97 ? -1.969 18.402 -0.302 1.00 42.91 97 SER A O 1
ATOM 790 N N . GLU A 1 98 ? -0.618 19.363 -1.803 1.00 48.09 98 GLU A N 1
ATOM 791 C CA . GLU A 1 98 ? -1.477 19.296 -2.973 1.00 48.09 98 GLU A CA 1
ATOM 792 C C . GLU A 1 98 ? -0.613 18.676 -4.074 1.00 48.09 98 GLU A C 1
ATOM 794 O O . GLU A 1 98 ? 0.490 19.158 -4.309 1.00 48.09 98 GLU A O 1
ATOM 799 N N . GLY A 1 99 ? -1.027 17.532 -4.631 1.00 52.03 99 GLY A N 1
ATOM 800 C CA . GLY A 1 99 ? -0.184 16.704 -5.504 1.00 52.03 99 GLY A CA 1
ATOM 801 C C . GLY A 1 99 ? 0.405 17.439 -6.717 1.00 52.03 99 GLY A C 1
ATOM 802 O O . GLY A 1 99 ? 0.034 18.563 -7.034 1.00 52.03 99 GLY A O 1
ATOM 803 N N . GLY A 1 100 ? 1.320 16.774 -7.425 1.00 57.41 100 GLY A N 1
ATOM 804 C CA . GLY A 1 100 ? 2.059 17.391 -8.533 1.00 57.41 100 GLY A CA 1
ATOM 805 C C . GLY A 1 100 ? 3.476 17.818 -8.160 1.00 57.41 100 GLY A C 1
ATOM 806 O O . GLY A 1 100 ? 4.054 18.676 -8.821 1.00 57.41 100 GLY A O 1
ATOM 807 N N . ASP A 1 101 ? 4.058 17.206 -7.127 1.00 70.19 101 ASP A N 1
ATOM 808 C CA . ASP A 1 101 ? 5.487 17.324 -6.887 1.00 70.19 101 ASP A CA 1
ATOM 809 C C . ASP A 1 101 ? 6.245 16.608 -8.013 1.00 70.19 101 ASP A C 1
ATOM 811 O O . ASP A 1 101 ? 6.117 15.400 -8.221 1.00 70.19 101 ASP A O 1
ATOM 815 N N . TYR A 1 102 ? 7.062 17.370 -8.736 1.00 76.25 102 TYR A N 1
ATOM 816 C CA . TYR A 1 102 ? 7.919 16.885 -9.813 1.00 76.25 102 TYR A CA 1
ATOM 817 C C . TYR A 1 102 ? 8.872 15.765 -9.389 1.00 76.25 102 TYR A C 1
ATOM 819 O O . TYR A 1 102 ? 9.464 15.115 -10.249 1.00 76.25 102 TYR A O 1
ATOM 827 N N . ARG A 1 103 ? 9.038 15.526 -8.086 1.00 77.38 103 ARG A N 1
ATOM 828 C CA . ARG A 1 103 ? 9.934 14.501 -7.560 1.00 77.38 103 ARG A CA 1
ATOM 829 C C . ARG A 1 103 ? 9.305 13.127 -7.401 1.00 77.38 103 ARG A C 1
ATOM 831 O O . ARG A 1 103 ? 10.038 12.154 -7.235 1.00 77.38 103 ARG A O 1
ATOM 838 N N . GLU A 1 104 ? 7.982 13.044 -7.388 1.00 85.44 104 GLU A N 1
ATOM 839 C CA . GLU A 1 104 ? 7.282 11.804 -7.068 1.00 85.44 104 GLU A CA 1
ATOM 840 C C . GLU A 1 104 ? 7.420 10.783 -8.198 1.00 85.44 104 GLU A C 1
ATOM 842 O O . GLU A 1 104 ? 7.321 11.106 -9.384 1.00 85.44 104 GLU A O 1
ATOM 847 N N . TYR A 1 105 ? 7.660 9.531 -7.810 1.00 90.81 105 TYR A N 1
ATOM 848 C CA . TYR A 1 105 ? 7.594 8.416 -8.738 1.00 90.81 105 TYR A CA 1
ATOM 849 C C . TYR A 1 105 ? 6.140 8.013 -8.993 1.00 90.81 105 TYR A C 1
ATOM 851 O O . TYR A 1 105 ? 5.268 8.174 -8.138 1.00 90.81 105 TYR A O 1
ATOM 859 N N . GLU A 1 106 ? 5.896 7.417 -10.155 1.00 92.38 106 GLU A N 1
ATOM 860 C CA . GLU A 1 106 ? 4.601 6.839 -10.516 1.00 92.38 106 GLU A CA 1
ATOM 861 C C . GLU A 1 106 ? 4.819 5.492 -11.194 1.00 92.38 106 GLU A C 1
ATOM 863 O O . GLU A 1 106 ? 5.556 5.398 -12.177 1.00 92.38 106 GLU A O 1
ATOM 868 N N . LEU A 1 107 ? 4.175 4.448 -10.690 1.00 94.88 107 LEU A N 1
ATOM 869 C CA . LEU A 1 107 ? 4.373 3.084 -11.164 1.00 94.88 107 LEU A CA 1
ATOM 870 C C . LEU A 1 107 ? 3.087 2.551 -11.787 1.00 94.88 107 LEU A C 1
ATOM 872 O O . LEU A 1 107 ? 1.991 2.805 -11.284 1.00 94.88 107 LEU A O 1
ATOM 876 N N . LEU A 1 108 ? 3.236 1.775 -12.857 1.00 96.69 108 LEU A N 1
ATOM 877 C CA . LEU A 1 108 ? 2.203 0.873 -13.355 1.00 96.69 108 LEU A CA 1
ATOM 878 C C . LEU A 1 108 ? 2.688 -0.564 -13.188 1.00 96.69 108 LEU A C 1
ATOM 880 O O . LEU A 1 108 ? 3.743 -0.933 -13.705 1.00 96.69 108 LEU A O 1
ATOM 884 N N . VAL A 1 109 ? 1.923 -1.353 -12.445 1.00 97.56 109 VAL A N 1
ATOM 885 C CA . VAL A 1 109 ? 2.222 -2.750 -12.152 1.00 97.56 109 VAL A CA 1
ATOM 886 C C . VAL A 1 109 ? 1.443 -3.640 -13.105 1.00 97.56 109 VAL A C 1
ATOM 888 O O . VAL A 1 109 ? 0.251 -3.436 -13.330 1.00 97.56 109 VAL A O 1
ATOM 891 N N . TYR A 1 110 ? 2.122 -4.656 -13.620 1.00 97.81 110 TYR A N 1
ATOM 892 C CA . TYR A 1 110 ? 1.565 -5.715 -14.441 1.00 97.81 110 TYR A CA 1
ATOM 893 C C . TYR A 1 110 ? 1.788 -7.057 -13.747 1.00 97.81 110 TYR A C 1
ATOM 895 O O . TYR A 1 110 ? 2.867 -7.302 -13.204 1.00 97.81 110 TYR A O 1
ATOM 903 N N . LEU A 1 111 ? 0.794 -7.938 -13.809 1.00 97.88 111 LEU A N 1
ATOM 904 C CA . LEU A 1 111 ? 0.896 -9.324 -13.368 1.00 97.88 111 LEU A CA 1
ATOM 905 C C . LEU A 1 111 ? 0.694 -10.244 -14.568 1.00 97.88 111 LEU A C 1
ATOM 907 O O . LEU A 1 111 ? -0.347 -10.194 -15.221 1.00 97.88 111 LEU A O 1
ATOM 911 N N . ASP A 1 112 ? 1.690 -11.081 -14.854 1.00 97.50 112 ASP A N 1
ATOM 912 C CA . ASP A 1 112 ? 1.693 -11.991 -16.007 1.00 97.50 112 ASP A CA 1
ATOM 913 C C . ASP A 1 112 ? 1.324 -11.270 -17.329 1.00 97.50 112 ASP A C 1
ATOM 915 O O . ASP A 1 112 ? 0.535 -11.763 -18.137 1.00 97.50 112 ASP A O 1
ATOM 919 N N . GLY A 1 113 ? 1.861 -10.060 -17.532 1.00 96.62 113 GLY A N 1
ATOM 920 C CA . GLY A 1 113 ? 1.620 -9.228 -18.718 1.00 96.62 113 GLY A CA 1
ATOM 921 C C . GLY A 1 113 ? 0.311 -8.440 -18.740 1.00 96.62 113 GLY A C 1
ATOM 922 O O . GLY A 1 113 ? 0.116 -7.640 -19.652 1.00 96.62 113 GLY A O 1
ATOM 923 N N . GLN A 1 114 ? -0.575 -8.611 -17.757 1.00 95.81 114 GLN A N 1
ATOM 924 C CA . GLN A 1 114 ? -1.815 -7.836 -17.662 1.00 95.81 114 GLN A CA 1
ATOM 925 C C . GLN A 1 114 ? -1.641 -6.644 -16.717 1.00 95.81 114 GLN A C 1
ATOM 927 O O . GLN A 1 114 ? -1.096 -6.837 -15.629 1.00 95.81 114 GLN A O 1
ATOM 932 N N . PRO A 1 115 ? -2.096 -5.428 -17.080 1.00 95.38 115 PRO A N 1
ATOM 933 C CA . PRO A 1 115 ? -2.076 -4.292 -16.164 1.00 95.38 115 PRO A CA 1
ATOM 934 C C . PRO A 1 115 ? -2.924 -4.618 -14.930 1.00 95.38 115 PRO A C 1
ATOM 936 O O . PRO A 1 115 ? -4.023 -5.158 -15.053 1.00 95.38 115 PRO A O 1
ATOM 939 N N . LEU A 1 116 ? -2.383 -4.328 -13.749 1.00 95.12 116 LEU A N 1
ATOM 940 C CA . LEU A 1 116 ? -2.979 -4.702 -12.470 1.00 95.12 116 LEU A CA 1
ATOM 941 C C . LEU A 1 116 ? -3.391 -3.484 -11.645 1.00 95.12 116 LEU A C 1
ATOM 943 O O . LEU A 1 116 ? -4.527 -3.418 -11.197 1.00 95.12 116 LEU A O 1
ATOM 947 N N . GLN A 1 117 ? -2.449 -2.582 -11.369 1.00 94.19 117 GLN A N 1
ATOM 948 C CA . GLN A 1 117 ? -2.644 -1.502 -10.402 1.00 94.19 117 GLN A CA 1
ATOM 949 C C . GLN A 1 117 ? -1.568 -0.423 -10.581 1.00 94.19 117 GLN A C 1
ATOM 951 O O . GLN A 1 117 ? -0.443 -0.717 -10.994 1.00 94.19 117 GLN A O 1
ATOM 956 N N . SER A 1 118 ? -1.877 0.819 -10.207 1.00 93.62 118 SER A N 1
ATOM 957 C CA . SER A 1 118 ? -0.877 1.874 -10.030 1.00 93.62 118 SER A CA 1
ATOM 958 C C . SER A 1 118 ? -0.373 2.008 -8.589 1.00 93.62 118 SER A C 1
ATOM 960 O O . SER A 1 118 ? -1.112 1.842 -7.618 1.00 93.62 118 SER A O 1
ATOM 962 N N . ILE A 1 119 ? 0.913 2.333 -8.461 1.00 92.44 119 ILE A N 1
ATOM 963 C CA . ILE A 1 119 ? 1.606 2.538 -7.183 1.00 92.44 119 ILE A CA 1
ATOM 964 C C . ILE A 1 119 ? 2.198 3.950 -7.177 1.00 92.44 119 ILE A C 1
ATOM 966 O O . ILE A 1 119 ? 2.731 4.429 -8.183 1.00 92.44 119 ILE A O 1
ATOM 970 N N . ASP A 1 120 ? 2.084 4.622 -6.037 1.00 88.19 120 ASP A N 1
ATOM 971 C CA . ASP A 1 120 ? 2.570 5.982 -5.813 1.00 88.19 120 ASP A CA 1
ATOM 972 C C . ASP A 1 120 ? 3.076 6.135 -4.371 1.00 88.19 120 ASP A C 1
ATOM 974 O O . ASP A 1 120 ? 3.023 5.207 -3.568 1.00 88.19 120 ASP A O 1
ATOM 978 N N . ILE A 1 121 ? 3.561 7.321 -4.010 1.00 83.44 121 ILE A N 1
ATOM 979 C CA . ILE A 1 121 ? 4.133 7.593 -2.681 1.00 83.44 121 ILE A CA 1
ATOM 980 C C . ILE A 1 121 ? 3.173 7.384 -1.490 1.00 83.44 121 ILE A C 1
ATOM 982 O O . ILE A 1 121 ? 3.611 7.441 -0.339 1.00 83.44 121 ILE A O 1
ATOM 986 N N . ARG A 1 122 ? 1.867 7.216 -1.733 1.00 83.94 122 ARG A N 1
ATOM 987 C CA . ARG A 1 122 ? 0.822 6.977 -0.723 1.00 83.94 122 ARG A CA 1
ATOM 988 C C . ARG A 1 122 ? 0.276 5.551 -0.766 1.00 83.94 122 ARG A C 1
ATOM 990 O O . ARG A 1 122 ? -0.446 5.178 0.155 1.00 83.94 122 ARG A O 1
ATOM 997 N N . ARG A 1 123 ? 0.585 4.783 -1.811 1.00 87.19 123 ARG A N 1
ATOM 998 C CA . ARG A 1 123 ? 0.121 3.408 -2.019 1.00 87.19 123 ARG A CA 1
ATOM 999 C C . ARG A 1 123 ? 1.306 2.538 -2.381 1.00 87.19 123 ARG A C 1
ATOM 1001 O O . ARG A 1 123 ? 1.770 2.604 -3.510 1.00 87.19 123 ARG A O 1
ATOM 1008 N N . ASN A 1 124 ? 1.754 1.734 -1.427 1.00 91.38 124 ASN A N 1
ATOM 1009 C CA . ASN A 1 124 ? 2.921 0.858 -1.528 1.00 91.38 124 ASN A CA 1
ATOM 1010 C C . ASN A 1 124 ? 2.558 -0.637 -1.571 1.00 91.38 124 ASN A C 1
ATOM 1012 O O . ASN A 1 124 ? 3.453 -1.474 -1.603 1.00 91.38 124 ASN A O 1
ATOM 1016 N N . GLU A 1 125 ? 1.272 -0.984 -1.588 1.00 95.06 125 GLU A N 1
ATOM 1017 C CA . GLU A 1 125 ? 0.787 -2.367 -1.588 1.00 95.06 125 GLU A CA 1
ATOM 1018 C C . GLU A 1 125 ? 0.248 -2.777 -2.959 1.00 95.06 125 GLU A C 1
ATOM 1020 O O . GLU A 1 125 ? -0.629 -2.116 -3.524 1.00 95.06 125 GLU A O 1
ATOM 1025 N N . ILE A 1 126 ? 0.741 -3.906 -3.465 1.00 96.56 126 ILE A N 1
ATOM 1026 C CA . ILE A 1 126 ? 0.243 -4.583 -4.661 1.00 96.56 126 ILE A CA 1
ATOM 1027 C C . ILE A 1 126 ? -0.593 -5.780 -4.209 1.00 96.56 126 ILE A C 1
ATOM 1029 O O . ILE A 1 126 ? -0.059 -6.753 -3.669 1.00 96.56 126 ILE A O 1
ATOM 1033 N N . MET A 1 127 ? -1.902 -5.719 -4.445 1.00 95.19 127 MET A N 1
ATOM 1034 C CA . MET A 1 127 ? -2.852 -6.739 -3.991 1.00 95.19 127 MET A CA 1
ATOM 1035 C C . MET A 1 127 ? -2.861 -7.951 -4.933 1.00 95.19 127 MET A C 1
ATOM 1037 O O . MET A 1 127 ? -3.163 -7.820 -6.121 1.00 95.19 127 MET A O 1
ATOM 1041 N N . LEU A 1 128 ? -2.541 -9.145 -4.417 1.00 95.81 128 LEU A N 1
ATOM 1042 C CA . LEU A 1 128 ? -2.330 -10.349 -5.240 1.00 95.81 128 LEU A CA 1
ATOM 1043 C C . LEU A 1 128 ? -3.134 -11.578 -4.796 1.00 95.81 128 LEU A C 1
ATOM 1045 O O . LEU A 1 128 ? -3.118 -12.598 -5.486 1.00 95.81 128 LEU A O 1
ATOM 1049 N N . TRP A 1 129 ? -3.851 -11.501 -3.677 1.00 90.75 129 TRP A N 1
ATOM 1050 C CA . TRP A 1 129 ? -4.441 -12.654 -2.992 1.00 90.75 129 TRP A CA 1
ATOM 1051 C C . TRP A 1 129 ? -5.404 -13.508 -3.832 1.00 90.75 129 TRP A C 1
ATOM 1053 O O . TRP A 1 129 ? -5.373 -14.728 -3.724 1.00 90.75 129 TRP A O 1
ATOM 1063 N N . ASP A 1 130 ? -6.173 -12.908 -4.744 1.00 91.75 130 ASP A N 1
ATOM 1064 C CA . ASP A 1 130 ? -7.067 -13.643 -5.661 1.00 91.75 130 ASP A CA 1
ATOM 1065 C C . ASP A 1 130 ? -6.434 -13.916 -7.038 1.00 91.75 130 ASP A C 1
ATOM 1067 O O . ASP A 1 130 ? -7.106 -14.349 -7.980 1.00 91.75 130 ASP A O 1
ATOM 1071 N N . LYS A 1 131 ? -5.151 -13.585 -7.209 1.00 94.31 131 LYS A N 1
ATOM 1072 C CA . LYS A 1 131 ? -4.461 -13.602 -8.507 1.00 94.31 131 LYS A CA 1
ATOM 1073 C C . LYS A 1 131 ? -3.360 -14.654 -8.587 1.00 94.31 131 LYS A C 1
ATOM 1075 O O . LYS A 1 131 ? -3.075 -15.145 -9.682 1.00 94.31 131 LYS A O 1
ATOM 1080 N N . LEU A 1 132 ? -2.755 -15.008 -7.455 1.00 94.44 132 LEU A N 1
ATOM 1081 C CA . LEU A 1 132 ? -1.675 -15.989 -7.410 1.00 94.44 132 LEU A CA 1
ATOM 1082 C C . LEU A 1 132 ? -2.208 -17.417 -7.379 1.00 94.44 132 LEU A C 1
ATOM 1084 O O . LEU A 1 132 ? -3.157 -17.747 -6.672 1.00 94.44 132 LEU A O 1
ATOM 1088 N N . LYS A 1 133 ? -1.553 -18.286 -8.143 1.00 94.19 133 LYS A N 1
ATOM 1089 C CA . LYS A 1 133 ? -1.802 -19.723 -8.167 1.00 94.19 133 LYS A CA 1
ATOM 1090 C C . LYS A 1 133 ? -0.665 -20.428 -7.424 1.00 94.19 133 LYS A C 1
ATOM 1092 O O . LYS A 1 133 ? 0.478 -20.336 -7.879 1.00 94.19 133 LYS A O 1
ATOM 1097 N N . PRO A 1 134 ? -0.948 -21.151 -6.326 1.00 94.12 134 PRO A N 1
ATOM 1098 C CA . PRO A 1 134 ? 0.069 -21.901 -5.599 1.00 94.12 134 PRO A CA 1
ATOM 1099 C C . PRO A 1 134 ? 0.888 -22.823 -6.502 1.00 94.12 134 PRO A C 1
ATOM 1101 O O . PRO A 1 134 ? 0.356 -23.484 -7.394 1.00 94.12 134 PRO A O 1
ATOM 1104 N N . GLY A 1 135 ? 2.206 -22.826 -6.303 1.00 92.88 135 GLY A N 1
ATOM 1105 C CA . GLY A 1 135 ? 3.149 -23.620 -7.093 1.00 92.88 135 GLY A CA 1
ATOM 1106 C C . GLY A 1 135 ? 3.481 -23.069 -8.487 1.00 92.88 135 GLY A C 1
ATOM 1107 O O . GLY A 1 135 ? 4.464 -23.518 -9.083 1.00 92.88 135 GLY A O 1
ATOM 1108 N N . LYS A 1 136 ? 2.732 -22.083 -9.002 1.00 94.88 136 LYS A N 1
ATOM 1109 C CA . LYS A 1 136 ? 3.056 -21.370 -10.246 1.00 94.88 136 LYS A CA 1
ATOM 1110 C C . LYS A 1 136 ? 3.978 -20.188 -9.934 1.00 94.88 136 LYS A C 1
ATOM 1112 O O . LYS A 1 136 ? 3.720 -19.416 -9.015 1.00 94.88 136 LYS A O 1
ATOM 1117 N N . THR A 1 137 ? 5.021 -20.009 -10.741 1.00 95.38 137 THR A N 1
ATOM 1118 C CA . THR A 1 137 ? 5.778 -18.751 -10.758 1.00 95.38 137 THR A CA 1
ATOM 1119 C C . THR A 1 137 ? 5.006 -17.716 -11.571 1.00 95.38 137 THR A C 1
ATOM 1121 O O . THR A 1 137 ? 4.720 -17.933 -12.749 1.00 95.38 137 THR A O 1
ATOM 1124 N N . HIS A 1 138 ? 4.665 -16.608 -10.927 1.00 96.94 138 HIS A N 1
ATOM 1125 C CA . HIS A 1 138 ? 4.092 -15.420 -11.543 1.00 96.94 138 HIS A CA 1
ATOM 1126 C C . HIS A 1 138 ? 5.174 -14.370 -11.772 1.00 96.94 138 HIS A C 1
ATOM 1128 O O . HIS A 1 138 ? 6.215 -14.379 -11.111 1.00 96.94 138 HIS A O 1
ATOM 1134 N N . LEU A 1 139 ? 4.919 -13.451 -12.696 1.00 97.69 139 LEU A N 1
ATOM 1135 C CA . LEU A 1 139 ? 5.804 -12.328 -12.969 1.00 97.69 139 LEU A CA 1
ATOM 1136 C C . LEU A 1 139 ? 5.107 -11.014 -12.628 1.00 97.69 139 LEU A C 1
ATOM 1138 O O . LEU A 1 139 ? 4.096 -10.673 -13.242 1.00 97.69 139 LEU A O 1
ATOM 1142 N N . LEU A 1 140 ? 5.702 -10.247 -11.715 1.00 97.81 140 LEU A N 1
ATOM 1143 C CA . LEU A 1 140 ? 5.427 -8.822 -11.590 1.00 97.81 140 LEU A CA 1
ATOM 1144 C C . LEU A 1 140 ? 6.381 -8.045 -12.486 1.00 97.81 140 LEU A C 1
ATOM 1146 O O . LEU A 1 140 ? 7.598 -8.095 -12.302 1.00 97.81 140 LEU A O 1
ATOM 1150 N N . ALA A 1 141 ? 5.825 -7.300 -13.431 1.00 98.06 141 ALA A N 1
ATOM 1151 C CA . ALA A 1 141 ? 6.561 -6.297 -14.182 1.00 98.06 141 ALA A CA 1
ATOM 1152 C C . ALA A 1 141 ? 6.093 -4.908 -13.743 1.00 98.06 141 ALA A C 1
ATOM 1154 O O . ALA A 1 141 ? 4.899 -4.664 -13.593 1.00 98.06 141 ALA A O 1
ATOM 1155 N N . ILE A 1 142 ? 7.030 -3.999 -13.503 1.00 97.62 142 ILE A N 1
ATOM 1156 C CA . ILE A 1 142 ? 6.748 -2.663 -12.983 1.00 97.62 142 ILE A CA 1
ATOM 1157 C C . ILE A 1 142 ? 7.355 -1.652 -13.940 1.00 97.62 142 ILE A C 1
ATOM 1159 O O . ILE A 1 142 ? 8.576 -1.580 -14.075 1.00 97.62 142 ILE A O 1
ATOM 1163 N N . GLU A 1 143 ? 6.503 -0.851 -14.569 1.00 97.50 143 GLU A N 1
ATOM 1164 C CA . GLU A 1 143 ? 6.916 0.336 -15.307 1.00 97.50 143 GLU A CA 1
ATOM 1165 C 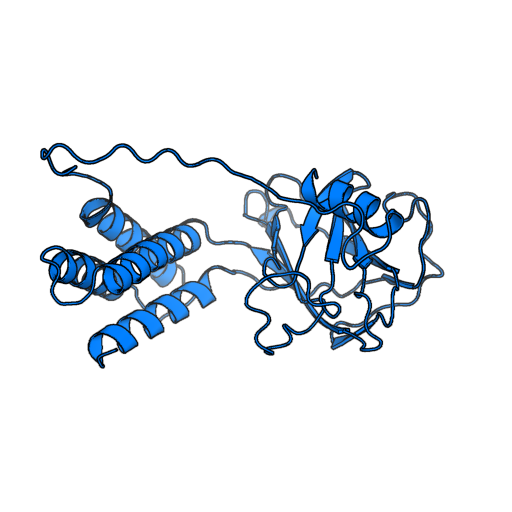C . GLU A 1 143 ? 6.975 1.518 -14.333 1.00 97.50 143 GLU A C 1
ATOM 1167 O O . GLU A 1 143 ? 5.940 2.067 -13.950 1.00 97.50 143 GLU A O 1
ATOM 1172 N N . ALA A 1 144 ? 8.178 1.908 -13.915 1.00 95.94 144 ALA A N 1
ATOM 1173 C CA . ALA A 1 144 ? 8.388 2.956 -12.925 1.00 95.94 144 ALA A CA 1
ATOM 1174 C C . ALA A 1 144 ? 8.860 4.258 -13.583 1.00 95.94 144 ALA A C 1
ATOM 1176 O O . ALA A 1 144 ? 9.941 4.320 -14.169 1.00 95.94 144 ALA A O 1
ATOM 1177 N N . PHE A 1 145 ? 8.066 5.317 -13.465 1.00 94.88 145 PHE A N 1
ATOM 1178 C CA . PHE A 1 145 ? 8.452 6.674 -13.841 1.00 94.88 145 PHE A CA 1
ATOM 1179 C C . PHE A 1 145 ? 9.066 7.390 -12.635 1.00 94.88 145 PHE A C 1
ATOM 1181 O O . PHE A 1 145 ? 8.481 7.372 -11.556 1.00 94.88 145 PHE A O 1
ATOM 1188 N N . SER A 1 146 ? 10.231 8.016 -12.800 1.00 92.38 146 SER A N 1
ATOM 1189 C CA . SER A 1 146 ? 11.003 8.606 -11.694 1.00 92.38 146 SER A CA 1
ATOM 1190 C C . SER A 1 146 ? 10.624 10.043 -11.322 1.00 92.38 146 SER A C 1
ATOM 1192 O O . SER A 1 146 ? 11.138 10.557 -10.328 1.00 92.38 146 SER A O 1
ATOM 1194 N N . GLY A 1 147 ? 9.751 10.693 -12.092 1.00 91.06 147 GLY A N 1
ATOM 1195 C CA . GLY A 1 147 ? 9.432 12.112 -11.935 1.00 91.06 147 GLY A CA 1
ATOM 1196 C C . GLY A 1 147 ? 10.219 13.006 -12.901 1.00 91.06 147 GLY A C 1
ATOM 1197 O O . GLY A 1 147 ? 10.953 12.536 -13.767 1.00 91.06 147 GLY A O 1
ATOM 1198 N N . LEU A 1 148 ? 10.035 14.318 -12.781 1.00 90.38 148 LEU A N 1
ATOM 1199 C CA . LEU A 1 148 ? 10.580 15.356 -13.666 1.00 90.38 148 LEU A CA 1
ATOM 1200 C C . LEU A 1 148 ? 11.812 16.086 -13.096 1.00 90.38 148 LEU A C 1
ATOM 1202 O O . LEU A 1 148 ? 12.377 16.940 -13.785 1.00 90.38 148 LEU A O 1
ATOM 1206 N N . GLU A 1 149 ? 12.253 15.727 -11.889 1.00 88.19 149 GLU A N 1
ATOM 1207 C CA . GLU A 1 149 ? 13.464 16.247 -11.236 1.00 88.19 149 GLU A CA 1
ATOM 1208 C C . GLU A 1 149 ? 14.669 15.307 -11.362 1.00 88.19 149 GLU A C 1
ATOM 1210 O O . GLU A 1 149 ? 14.535 14.125 -11.657 1.00 88.19 149 GLU A O 1
ATOM 1215 N N . THR A 1 150 ? 15.876 15.833 -11.146 1.00 87.44 150 THR A N 1
ATOM 1216 C CA . THR A 1 150 ? 17.142 15.108 -11.370 1.00 87.44 150 THR A CA 1
ATOM 1217 C C . THR A 1 150 ? 17.533 14.118 -10.275 1.00 87.44 150 THR A C 1
ATOM 1219 O O . THR A 1 150 ? 18.511 13.391 -10.458 1.00 87.44 150 THR A O 1
ATOM 1222 N N . HIS A 1 151 ? 16.825 14.075 -9.144 1.00 86.44 151 HIS A N 1
ATOM 1223 C CA . HIS A 1 151 ? 17.163 13.170 -8.047 1.00 86.44 151 HIS A CA 1
ATOM 1224 C C . HIS A 1 151 ? 16.905 11.710 -8.430 1.00 86.44 151 HIS A C 1
ATOM 1226 O O . HIS A 1 151 ? 16.096 11.381 -9.297 1.00 86.44 151 HIS A O 1
ATOM 1232 N N . GLN A 1 152 ? 17.606 10.822 -7.735 1.00 89.94 152 GLN A N 1
ATOM 1233 C CA . GLN A 1 152 ? 17.378 9.388 -7.818 1.00 89.94 152 GLN A CA 1
ATOM 1234 C C . GLN A 1 152 ? 16.584 8.914 -6.605 1.00 89.94 152 GLN A C 1
ATOM 1236 O O . GLN A 1 152 ? 16.647 9.504 -5.522 1.00 89.94 152 GLN A O 1
ATOM 1241 N N . HIS A 1 153 ? 15.853 7.824 -6.792 1.00 91.12 153 HIS A N 1
ATOM 1242 C CA . HIS A 1 153 ? 15.075 7.164 -5.757 1.00 91.12 153 HIS A CA 1
ATOM 1243 C C . HIS A 1 153 ? 15.842 5.969 -5.210 1.00 91.12 153 HIS A C 1
ATOM 1245 O O . HIS A 1 153 ? 16.424 5.212 -5.979 1.00 91.12 153 HIS A O 1
ATOM 1251 N N . CYS A 1 154 ? 15.834 5.794 -3.891 1.00 92.31 154 CYS A N 1
ATOM 1252 C CA . CYS A 1 154 ? 16.297 4.564 -3.255 1.00 92.31 154 CYS A CA 1
ATOM 1253 C C . CYS A 1 154 ? 15.123 3.585 -3.183 1.00 92.31 154 CYS A C 1
ATOM 1255 O O . CYS A 1 154 ? 14.092 3.930 -2.610 1.00 92.31 154 CYS A O 1
ATOM 1257 N N . PHE A 1 155 ? 15.267 2.387 -3.744 1.00 92.94 155 PHE A N 1
ATOM 1258 C CA . PHE A 1 155 ? 14.232 1.357 -3.661 1.00 92.94 155 PHE A CA 1
ATOM 1259 C C . PHE A 1 155 ? 14.378 0.613 -2.330 1.00 92.94 155 PHE A C 1
ATOM 1261 O O . PHE A 1 155 ? 15.106 -0.365 -2.239 1.00 92.94 155 PHE A O 1
ATOM 1268 N N . GLU A 1 156 ? 13.727 1.105 -1.284 1.00 92.06 156 GLU A N 1
ATOM 1269 C CA . GLU A 1 156 ? 13.951 0.719 0.113 1.00 92.06 156 GLU A CA 1
ATOM 1270 C C . GLU A 1 156 ? 13.368 -0.644 0.495 1.00 92.06 156 GLU A C 1
ATOM 1272 O O . GLU A 1 156 ? 13.903 -1.292 1.390 1.00 92.06 156 GLU A O 1
ATOM 1277 N N . GLN A 1 157 ? 12.293 -1.085 -0.161 1.00 93.00 157 GLN A N 1
ATOM 1278 C CA . GLN A 1 157 ? 11.576 -2.293 0.250 1.00 93.00 157 GLN A CA 1
ATOM 1279 C C . GLN A 1 157 ? 10.939 -3.005 -0.937 1.00 93.00 157 GLN A C 1
ATOM 1281 O O . GLN A 1 157 ? 10.341 -2.338 -1.775 1.00 93.00 157 GLN A O 1
ATOM 1286 N N . ALA A 1 158 ? 11.029 -4.335 -0.977 1.00 95.62 158 ALA A N 1
ATOM 1287 C CA . ALA A 1 158 ? 10.270 -5.197 -1.879 1.00 95.62 158 ALA A CA 1
ATOM 1288 C C . ALA A 1 158 ? 10.052 -6.553 -1.195 1.00 95.62 158 ALA A C 1
ATOM 1290 O O . ALA A 1 158 ? 10.900 -7.441 -1.291 1.00 95.62 158 ALA A O 1
ATOM 1291 N N . ASP A 1 159 ? 8.928 -6.703 -0.500 1.00 96.44 159 ASP A N 1
ATOM 1292 C CA . ASP A 1 159 ? 8.625 -7.898 0.289 1.00 96.44 159 ASP A CA 1
ATOM 1293 C C . ASP A 1 159 ? 7.279 -8.493 -0.120 1.00 96.44 159 ASP A C 1
ATOM 1295 O O . ASP A 1 159 ? 6.313 -7.768 -0.355 1.00 96.44 159 ASP A O 1
ATOM 1299 N N . LEU A 1 160 ? 7.205 -9.820 -0.170 1.00 96.81 160 LEU A N 1
ATOM 1300 C CA . LEU A 1 160 ? 5.946 -10.554 -0.161 1.00 96.81 160 LEU A CA 1
ATOM 1301 C C . LEU A 1 160 ? 5.511 -10.731 1.298 1.00 96.81 160 LEU A C 1
ATOM 1303 O O . LEU A 1 160 ? 6.276 -11.231 2.121 1.00 96.81 160 LEU A O 1
ATOM 1307 N N . VAL A 1 161 ? 4.292 -10.307 1.607 1.00 96.44 161 VAL A N 1
ATOM 1308 C CA . VAL A 1 161 ? 3.677 -10.395 2.933 1.00 96.44 161 VAL A CA 1
ATOM 1309 C C . VAL A 1 161 ? 2.280 -10.994 2.819 1.00 96.44 161 VAL A C 1
ATOM 1311 O O . VAL A 1 161 ? 1.676 -10.999 1.742 1.00 96.44 161 VAL A O 1
ATOM 1314 N N . PHE A 1 162 ? 1.741 -11.456 3.942 1.00 96.00 162 PHE A N 1
ATOM 1315 C CA . PHE A 1 162 ? 0.352 -11.892 4.037 1.00 96.00 162 PHE A CA 1
ATOM 1316 C C . PHE A 1 162 ? -0.412 -11.010 5.013 1.00 96.00 162 PHE A C 1
ATOM 1318 O O . PHE A 1 162 ? 0.058 -10.744 6.114 1.00 96.00 162 PHE A O 1
ATOM 1325 N N . ILE A 1 163 ? -1.581 -10.530 4.604 1.00 96.19 163 ILE A N 1
ATOM 1326 C CA . ILE A 1 163 ? -2.415 -9.662 5.434 1.00 96.19 163 ILE A CA 1
ATOM 1327 C C . ILE A 1 163 ? -3.316 -10.502 6.341 1.00 96.19 163 ILE A C 1
ATOM 1329 O O . ILE A 1 163 ? -4.112 -11.315 5.862 1.00 96.19 163 ILE A O 1
ATOM 1333 N N . ASP A 1 164 ? -3.250 -10.244 7.647 1.00 96.44 164 ASP A N 1
ATOM 1334 C CA . ASP A 1 164 ? -4.268 -10.703 8.588 1.00 96.44 164 ASP A CA 1
ATOM 1335 C C . ASP A 1 164 ? -5.523 -9.828 8.464 1.00 96.44 164 ASP A C 1
ATOM 1337 O O . ASP A 1 164 ? -5.545 -8.671 8.886 1.00 96.44 164 ASP A O 1
ATOM 1341 N N . ALA A 1 165 ? -6.575 -10.379 7.856 1.00 95.56 165 ALA A N 1
ATOM 1342 C CA . ALA A 1 165 ? -7.776 -9.620 7.508 1.00 95.56 165 ALA A CA 1
ATOM 1343 C C . ALA A 1 165 ? -8.519 -9.044 8.728 1.00 95.56 165 ALA A C 1
ATOM 1345 O O . ALA A 1 165 ? -9.102 -7.968 8.631 1.00 95.56 165 ALA A O 1
ATOM 1346 N N . GLU A 1 166 ? -8.511 -9.742 9.869 1.00 97.00 166 GLU A N 1
ATOM 1347 C CA . GLU A 1 166 ? -9.176 -9.271 11.093 1.00 97.00 166 GLU A CA 1
ATOM 1348 C C . GLU A 1 166 ? -8.398 -8.119 11.739 1.00 97.00 166 GLU A C 1
ATOM 1350 O O . GLU A 1 166 ? -8.999 -7.144 12.192 1.00 97.00 166 GLU A O 1
ATOM 1355 N N . THR A 1 167 ? -7.064 -8.194 11.741 1.00 97.81 167 THR A N 1
ATOM 1356 C CA . THR A 1 167 ? -6.191 -7.127 12.249 1.00 97.81 167 THR A CA 1
ATOM 1357 C C . THR A 1 167 ? -6.225 -5.892 11.356 1.00 97.81 167 THR A C 1
ATOM 1359 O O . THR A 1 167 ? -6.300 -4.777 11.872 1.00 97.81 167 THR A O 1
ATOM 1362 N N . GLU A 1 168 ? -6.209 -6.071 10.032 1.00 97.25 168 GLU A N 1
ATOM 1363 C CA . GLU A 1 168 ? -6.376 -4.988 9.055 1.00 97.25 168 GLU A CA 1
ATOM 1364 C C . GLU A 1 168 ? -7.698 -4.247 9.275 1.00 97.25 168 GLU A C 1
ATOM 1366 O O . GLU A 1 168 ? -7.725 -3.029 9.463 1.00 97.25 168 GLU A O 1
ATOM 1371 N N . ASP A 1 169 ? -8.802 -4.989 9.313 1.00 97.81 169 ASP A N 1
ATOM 1372 C CA . ASP A 1 169 ? -10.128 -4.419 9.500 1.00 97.81 169 ASP A CA 1
ATOM 1373 C C . ASP A 1 169 ? -10.265 -3.723 10.865 1.00 97.81 169 ASP A C 1
ATOM 1375 O O . ASP A 1 169 ? -10.786 -2.608 10.950 1.00 97.81 169 ASP A O 1
ATOM 1379 N N . TYR A 1 170 ? -9.708 -4.306 11.931 1.00 98.38 170 TYR A N 1
ATOM 1380 C CA . TYR A 1 170 ? -9.656 -3.653 13.236 1.00 98.38 170 TYR A CA 1
ATOM 1381 C C . TYR A 1 170 ? -8.865 -2.344 13.211 1.00 98.38 170 TYR A C 1
ATOM 1383 O O . TYR A 1 170 ? -9.307 -1.342 13.781 1.00 98.38 170 TYR A O 1
ATOM 1391 N N . GLN A 1 171 ? -7.715 -2.322 12.534 1.00 97.94 171 GLN A N 1
ATOM 1392 C CA . GLN A 1 171 ? -6.901 -1.119 12.406 1.00 97.94 171 GLN A CA 1
ATOM 1393 C C . GLN A 1 171 ? -7.669 -0.005 11.692 1.00 97.94 171 GLN A C 1
ATOM 1395 O O . GLN A 1 171 ? -7.659 1.134 12.172 1.00 97.94 171 GLN A O 1
ATOM 1400 N N . TYR A 1 172 ? -8.379 -0.320 10.606 1.00 96.81 172 TYR A N 1
ATOM 1401 C CA . TYR A 1 172 ? -9.200 0.662 9.900 1.00 96.81 172 TYR A CA 1
ATOM 1402 C C . TYR A 1 172 ? -10.360 1.164 10.763 1.00 96.81 172 TYR A C 1
ATOM 1404 O O . TYR A 1 172 ? -10.583 2.374 10.828 1.00 96.81 172 TYR A O 1
ATOM 1412 N N . ASN A 1 173 ? -11.045 0.277 11.489 1.00 97.62 173 ASN A N 1
ATOM 1413 C CA . ASN A 1 173 ? -12.116 0.648 12.418 1.00 97.62 173 ASN A CA 1
ATOM 1414 C C . ASN A 1 173 ? -11.616 1.597 13.519 1.00 97.62 173 ASN A C 1
ATOM 1416 O O . ASN A 1 173 ? -12.228 2.639 13.769 1.00 97.62 173 ASN A O 1
ATOM 1420 N N . LEU A 1 174 ? -10.464 1.288 14.121 1.00 97.94 174 LEU A N 1
ATOM 1421 C CA . LEU A 1 174 ? -9.799 2.149 15.098 1.00 97.94 174 LEU A CA 1
ATOM 1422 C C . LEU A 1 174 ? -9.412 3.503 14.503 1.00 97.94 174 LEU A C 1
ATOM 1424 O O . LEU A 1 174 ? -9.676 4.539 15.114 1.00 97.94 174 LEU A O 1
ATOM 1428 N N . LYS A 1 175 ? -8.790 3.507 13.318 1.00 96.81 175 LYS A N 1
ATOM 1429 C CA . LYS A 1 175 ? -8.351 4.729 12.636 1.00 96.81 175 LYS A CA 1
ATOM 1430 C C . LYS A 1 175 ? -9.538 5.633 12.322 1.00 96.81 175 LYS A C 1
ATOM 1432 O O . LYS A 1 175 ? -9.490 6.811 12.663 1.00 96.81 175 LYS A O 1
ATOM 1437 N N . MET A 1 176 ? -10.605 5.089 11.738 1.00 95.69 176 MET A N 1
ATOM 1438 C CA . MET A 1 176 ? -11.822 5.845 11.430 1.00 95.69 176 MET A CA 1
ATOM 1439 C C . MET A 1 176 ? -12.461 6.426 12.694 1.00 95.69 176 MET A C 1
ATOM 1441 O O . MET A 1 176 ? -12.777 7.617 12.725 1.00 95.69 176 MET A O 1
ATOM 1445 N N . ALA A 1 177 ? -12.619 5.620 13.748 1.00 96.06 177 ALA A N 1
ATOM 1446 C CA . ALA A 1 177 ? -13.192 6.077 15.011 1.00 96.06 177 ALA A CA 1
ATOM 1447 C C . ALA A 1 177 ? -12.332 7.173 15.662 1.00 96.06 177 ALA A C 1
ATOM 1449 O O . ALA A 1 177 ? -12.857 8.191 16.112 1.00 96.06 177 ALA A O 1
ATOM 1450 N N . PHE A 1 178 ? -11.008 6.998 15.670 1.00 97.19 178 PHE A N 1
ATOM 1451 C CA . PHE A 1 178 ? -10.070 7.960 16.240 1.00 97.19 178 PHE A CA 1
ATOM 1452 C C . PHE A 1 178 ? -10.045 9.271 15.449 1.00 97.19 178 PHE A C 1
ATOM 1454 O O . PHE A 1 178 ? -10.173 10.339 16.038 1.00 97.19 178 PHE A O 1
ATOM 1461 N N . GLU A 1 179 ? -9.929 9.218 14.121 1.00 96.50 179 GLU A N 1
ATOM 1462 C CA . GLU A 1 179 ? -9.940 10.414 13.269 1.00 96.50 179 GLU A CA 1
ATOM 1463 C C . GLU A 1 179 ? -11.267 11.175 13.391 1.00 96.50 179 GLU A C 1
ATOM 1465 O O . GLU A 1 179 ? -11.256 12.401 13.499 1.00 96.50 179 GLU A O 1
ATOM 1470 N N . THR A 1 180 ? -12.393 10.459 13.481 1.00 94.75 180 THR A N 1
ATOM 1471 C CA . THR A 1 180 ? -13.715 11.053 13.741 1.00 94.75 180 THR A CA 1
ATOM 1472 C C . THR A 1 180 ? -13.757 11.734 15.108 1.00 94.75 180 THR A C 1
ATOM 1474 O O . THR A 1 180 ? -14.149 12.894 15.207 1.00 94.75 180 THR A O 1
ATOM 1477 N N . MET A 1 181 ? -13.298 11.055 16.162 1.00 95.38 181 MET A N 1
ATOM 1478 C CA . MET A 1 181 ? -13.229 11.602 17.520 1.00 95.38 181 MET A CA 1
ATOM 1479 C C . MET A 1 181 ? -12.401 12.895 17.570 1.00 95.38 181 MET A C 1
ATOM 1481 O O . MET A 1 181 ? -12.828 13.883 18.166 1.00 95.38 181 MET A O 1
ATOM 1485 N N . ILE A 1 182 ? -11.240 12.916 16.905 1.00 96.06 182 ILE A N 1
ATOM 1486 C CA . ILE A 1 182 ? -10.391 14.110 16.810 1.00 96.06 182 ILE A CA 1
ATOM 1487 C C . ILE A 1 182 ? -11.084 15.234 16.034 1.00 96.06 182 ILE A C 1
ATOM 1489 O O . ILE A 1 182 ? -11.016 16.386 16.459 1.00 96.06 182 ILE A O 1
ATOM 1493 N N . ALA A 1 183 ? -11.743 14.917 14.917 1.00 95.38 183 ALA A N 1
ATOM 1494 C CA . ALA A 1 183 ? -12.423 15.904 14.083 1.00 95.38 183 ALA A CA 1
ATOM 1495 C C . ALA A 1 183 ? -13.624 16.556 14.791 1.00 95.38 183 ALA A C 1
ATOM 1497 O O . ALA A 1 183 ? -13.841 17.756 14.635 1.00 95.38 183 ALA A O 1
ATOM 1498 N N . LEU A 1 184 ? -14.378 15.789 15.588 1.00 92.88 184 LEU A N 1
ATOM 1499 C CA . LEU A 1 184 ? -15.496 16.302 16.389 1.00 92.88 184 LEU A CA 1
ATOM 1500 C C . LEU A 1 184 ? -15.028 17.202 17.544 1.00 92.88 184 LEU A C 1
ATOM 1502 O O . LEU A 1 184 ? -15.704 18.177 17.878 1.00 92.88 184 LEU A O 1
ATOM 1506 N N . GLY A 1 185 ? -13.873 16.886 18.137 1.00 93.56 185 GLY A N 1
ATOM 1507 C CA . GLY A 1 185 ? -13.297 17.617 19.264 1.00 93.56 185 GLY A CA 1
ATOM 1508 C C . GLY A 1 185 ? -13.902 17.249 20.625 1.00 93.56 185 GLY A C 1
ATOM 1509 O O . GLY A 1 185 ? -15.001 16.709 20.728 1.00 93.56 185 GLY A O 1
ATOM 1510 N N . ASP A 1 186 ? -13.172 17.573 21.693 1.00 91.69 186 ASP A N 1
ATOM 1511 C CA . ASP A 1 186 ? -13.457 17.182 23.087 1.00 91.69 186 ASP A CA 1
ATOM 1512 C C . ASP A 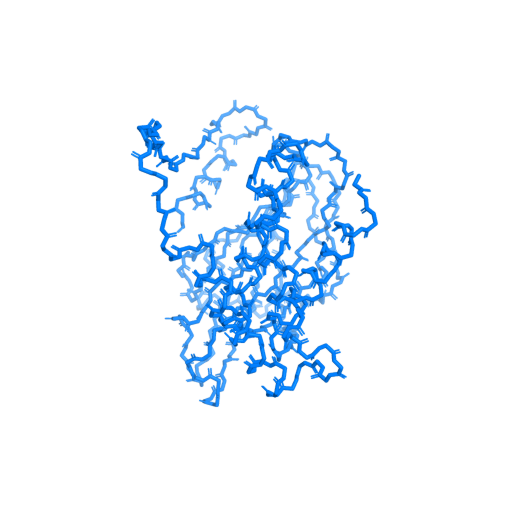1 186 ? -14.760 17.752 23.674 1.00 91.69 186 ASP A C 1
ATOM 1514 O O . ASP A 1 186 ? -15.296 17.220 24.645 1.00 91.69 186 ASP A O 1
ATOM 1518 N N . LYS A 1 187 ? -15.291 18.821 23.078 1.00 93.12 187 LYS A N 1
ATOM 1519 C CA . LYS A 1 187 ? -16.565 19.442 23.469 1.00 93.12 187 LYS A CA 1
ATOM 1520 C C . LYS A 1 187 ? -17.792 18.746 22.881 1.00 93.12 187 LYS A C 1
ATOM 1522 O O . LYS A 1 187 ? -18.910 19.085 23.268 1.00 93.12 187 LYS A O 1
ATOM 1527 N N . ASN A 1 188 ? -17.615 17.836 21.925 1.00 92.50 188 ASN A N 1
ATOM 1528 C CA . ASN A 1 188 ? -18.727 17.141 21.292 1.00 92.50 188 ASN A CA 1
ATOM 1529 C C . ASN A 1 188 ? -19.291 16.044 22.226 1.00 92.50 188 ASN A C 1
ATOM 1531 O O . ASN A 1 188 ? -18.506 15.299 22.816 1.00 92.50 188 ASN A O 1
ATOM 1535 N N . PRO A 1 189 ? -20.625 15.899 22.356 1.00 89.94 189 PRO A N 1
ATOM 1536 C CA . PRO A 1 189 ? -21.235 14.888 23.226 1.00 89.94 189 PRO A CA 1
ATOM 1537 C C . PRO A 1 189 ? -20.891 13.437 22.852 1.00 89.94 189 PRO A C 1
ATOM 1539 O O . PRO A 1 189 ? -20.900 12.578 23.732 1.00 89.94 189 PRO A O 1
ATOM 1542 N N . ASP A 1 190 ? -20.542 13.157 21.594 1.00 89.06 190 ASP A N 1
ATOM 1543 C CA . ASP A 1 190 ? -20.137 11.821 21.143 1.00 89.06 190 ASP A CA 1
ATOM 1544 C C . ASP A 1 190 ? -18.665 11.505 21.446 1.00 89.06 190 ASP A C 1
ATOM 1546 O O . ASP A 1 190 ? -18.256 10.340 21.401 1.00 89.06 190 ASP A O 1
ATOM 1550 N N . TYR A 1 191 ? -17.857 12.510 21.807 1.00 93.50 191 TYR A N 1
ATOM 1551 C CA . TYR A 1 191 ? -16.432 12.325 22.080 1.00 93.50 191 TYR A CA 1
ATOM 1552 C C . TYR A 1 191 ? -16.168 11.271 23.170 1.00 93.50 191 TYR A C 1
ATOM 1554 O O . TYR A 1 191 ? -15.388 10.348 22.916 1.00 93.50 191 TYR A O 1
ATOM 1562 N N . PRO A 1 192 ? -16.825 11.304 24.352 1.00 92.81 192 PRO A N 1
ATOM 1563 C CA . PRO A 1 192 ? -16.603 10.294 25.386 1.00 92.81 192 PRO A CA 1
ATOM 1564 C C . PRO A 1 192 ? -17.012 8.884 24.947 1.00 92.81 192 PRO A C 1
ATOM 1566 O O . PRO A 1 192 ? -16.382 7.914 25.369 1.00 92.81 192 PRO A O 1
ATOM 1569 N N . ARG A 1 193 ? -18.044 8.752 24.098 1.00 92.56 193 ARG A N 1
ATOM 1570 C CA . ARG A 1 193 ? -18.478 7.455 23.555 1.00 92.56 193 ARG A CA 1
ATOM 1571 C C . ARG A 1 193 ? -17.400 6.866 22.648 1.00 92.56 193 ARG A C 1
ATOM 1573 O O . ARG A 1 193 ? -16.987 5.732 22.874 1.00 92.56 193 ARG A O 1
ATOM 1580 N N . LEU A 1 194 ? -16.923 7.637 21.667 1.00 94.62 194 LEU A N 1
ATOM 1581 C CA . LEU A 1 194 ? -15.867 7.204 20.744 1.00 94.62 194 LEU A CA 1
ATOM 1582 C C . LEU A 1 194 ? -14.574 6.873 21.494 1.00 94.62 194 LEU A C 1
ATOM 1584 O O . LEU A 1 194 ? -13.996 5.807 21.291 1.00 94.62 194 LEU A O 1
ATOM 1588 N N . PHE A 1 195 ? -14.162 7.749 22.414 1.00 96.06 195 PHE A N 1
ATOM 1589 C CA . PHE A 1 195 ? -12.965 7.547 23.224 1.00 96.06 195 PHE A CA 1
ATOM 1590 C C . PHE A 1 195 ? -13.031 6.244 24.025 1.00 96.06 195 PHE A C 1
ATOM 1592 O O . PHE A 1 195 ? -12.078 5.464 24.023 1.00 96.06 195 PHE A O 1
ATOM 1599 N N . ASN A 1 196 ? -14.153 5.990 24.707 1.00 95.69 196 ASN A N 1
ATOM 1600 C CA . ASN A 1 196 ? -14.311 4.785 25.515 1.00 95.69 196 ASN A CA 1
ATOM 1601 C C . ASN A 1 196 ? -14.385 3.520 24.662 1.00 95.69 196 ASN A C 1
ATOM 1603 O O . ASN A 1 196 ? -13.725 2.552 25.020 1.00 95.69 196 ASN A O 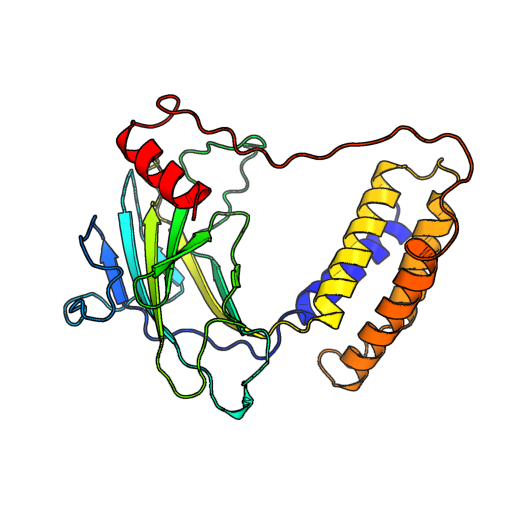1
ATOM 1607 N N . ALA A 1 197 ? -15.093 3.532 23.531 1.00 96.12 197 ALA A N 1
ATOM 1608 C CA . ALA A 1 197 ? -15.149 2.376 22.636 1.00 96.12 197 ALA A CA 1
ATOM 1609 C C . ALA A 1 197 ? -13.750 1.980 22.127 1.00 96.12 197 ALA A C 1
ATOM 1611 O O . ALA A 1 197 ? -13.355 0.823 22.239 1.00 96.12 197 ALA A O 1
ATOM 1612 N N . ILE A 1 198 ? -12.959 2.958 21.664 1.00 97.50 198 ILE A N 1
ATOM 1613 C CA . ILE A 1 198 ? -11.569 2.740 21.228 1.00 97.50 198 ILE A CA 1
ATOM 1614 C C . ILE A 1 198 ? -10.709 2.222 22.388 1.00 97.50 198 ILE A C 1
ATOM 1616 O O . ILE A 1 198 ? -9.911 1.298 22.229 1.00 97.50 198 ILE A O 1
ATOM 1620 N N . ARG A 1 199 ? -10.833 2.839 23.568 1.00 97.50 199 ARG A N 1
ATOM 1621 C CA . ARG A 1 199 ? -10.036 2.475 24.742 1.00 97.50 199 ARG A CA 1
ATOM 1622 C C . ARG A 1 199 ? -10.334 1.051 25.208 1.00 97.50 199 ARG A C 1
ATOM 1624 O O . ARG A 1 199 ? -9.390 0.309 25.467 1.00 97.50 199 ARG A O 1
ATOM 1631 N N . GLU A 1 200 ? -11.607 0.685 25.332 1.00 97.25 200 GLU A N 1
ATOM 1632 C CA . GLU A 1 200 ? -12.016 -0.638 25.807 1.00 97.25 200 GLU A CA 1
ATOM 1633 C C . GLU A 1 200 ? -11.695 -1.735 24.791 1.00 97.25 200 GLU A C 1
ATOM 1635 O O . GLU A 1 200 ? -11.208 -2.793 25.185 1.00 97.25 200 GLU A O 1
ATOM 1640 N N . SER A 1 201 ? -11.853 -1.485 23.485 1.00 97.75 201 SER A N 1
ATOM 1641 C CA . SER A 1 201 ? -11.430 -2.462 22.476 1.00 97.75 201 SER A CA 1
ATOM 1642 C C . SER A 1 201 ? -9.911 -2.682 22.524 1.00 97.75 201 SER A C 1
ATOM 1644 O O . SER A 1 201 ? -9.441 -3.817 22.541 1.00 97.75 201 SER A O 1
ATOM 1646 N N . LEU A 1 202 ? -9.112 -1.614 22.644 1.00 97.31 202 LEU A N 1
ATOM 1647 C CA . LEU A 1 202 ? -7.651 -1.712 22.766 1.00 97.31 202 LEU A CA 1
ATOM 1648 C C . LEU A 1 202 ? -7.180 -2.349 24.079 1.00 97.31 202 LEU A C 1
ATOM 1650 O O . LEU A 1 202 ? -6.035 -2.792 24.151 1.00 97.31 202 LEU A O 1
ATOM 1654 N N . HIS A 1 203 ? -8.003 -2.360 25.127 1.00 96.00 203 HIS A N 1
ATOM 1655 C CA . HIS A 1 203 ? -7.685 -3.052 26.378 1.00 96.00 203 HIS A CA 1
ATOM 1656 C C . HIS A 1 203 ? -7.786 -4.575 26.258 1.00 96.00 203 HIS A C 1
ATOM 1658 O O . HIS A 1 203 ? -7.123 -5.268 27.023 1.00 96.00 203 HIS A O 1
ATOM 1664 N N . GLN A 1 204 ? -8.574 -5.087 25.312 1.00 95.31 204 GLN A N 1
ATOM 1665 C CA . GLN A 1 204 ? -8.717 -6.528 25.088 1.00 95.31 204 GLN A CA 1
ATOM 1666 C C . GLN A 1 204 ? -7.539 -7.132 24.320 1.00 95.31 204 GLN A C 1
ATOM 1668 O O . GLN A 1 204 ? -7.300 -8.330 24.415 1.00 95.31 204 GLN A O 1
ATOM 1673 N N . VAL A 1 205 ? -6.803 -6.311 23.569 1.00 96.81 205 VAL A N 1
ATOM 1674 C CA . VAL A 1 205 ? -5.678 -6.768 22.750 1.00 96.81 205 VAL A CA 1
ATOM 1675 C C . VAL A 1 205 ? -4.497 -7.168 23.637 1.00 96.81 205 VAL A C 1
ATOM 1677 O O . VAL A 1 205 ? -3.990 -6.357 24.419 1.00 96.81 205 VAL A O 1
ATOM 1680 N N . ASP A 1 206 ? -4.011 -8.397 23.468 1.00 94.88 206 ASP A N 1
ATOM 1681 C CA . ASP A 1 206 ? -2.865 -8.925 24.208 1.00 94.88 206 ASP A CA 1
ATOM 1682 C C . ASP A 1 206 ? -1.527 -8.445 23.626 1.00 94.88 206 ASP A C 1
ATOM 1684 O O . ASP A 1 206 ? -0.809 -9.157 22.924 1.00 94.88 206 ASP A O 1
ATOM 1688 N N . PHE A 1 207 ? -1.146 -7.215 23.959 1.00 93.19 207 PHE A N 1
ATOM 1689 C CA . PHE A 1 207 ? 0.155 -6.667 23.570 1.00 93.19 207 PHE A CA 1
ATOM 1690 C C . PHE A 1 207 ? 1.357 -7.295 24.304 1.00 93.19 207 PHE A C 1
ATOM 1692 O O . PHE A 1 207 ? 2.491 -6.915 24.011 1.00 93.19 207 PHE A O 1
ATOM 1699 N N . LEU A 1 208 ? 1.159 -8.211 25.263 1.00 92.38 208 LEU A N 1
ATOM 1700 C CA . LEU A 1 208 ? 2.269 -8.852 25.982 1.00 92.38 208 LEU A CA 1
ATOM 1701 C C . LEU A 1 208 ? 2.900 -9.982 25.164 1.00 92.38 208 LEU A C 1
ATOM 1703 O O . LEU A 1 208 ? 4.093 -10.247 25.317 1.00 92.38 208 LEU A O 1
ATOM 1707 N N . GLN A 1 209 ? 2.118 -10.628 24.295 1.00 90.62 209 GLN A N 1
ATOM 1708 C CA . GLN A 1 209 ? 2.566 -11.722 23.428 1.00 90.62 209 GLN A CA 1
ATOM 1709 C C . GLN A 1 209 ? 2.240 -11.438 21.952 1.00 90.62 209 GLN A C 1
ATOM 1711 O O . GLN A 1 209 ? 1.469 -12.176 21.331 1.00 90.62 209 GLN A O 1
ATOM 1716 N N . PRO A 1 210 ? 2.813 -10.371 21.366 1.00 91.31 210 PRO A N 1
ATOM 1717 C CA . PRO A 1 210 ? 2.485 -9.959 20.008 1.00 91.31 210 PRO A CA 1
ATOM 1718 C C . PRO A 1 210 ? 2.854 -11.021 18.965 1.00 91.31 210 PRO A C 1
ATOM 1720 O O . PRO A 1 210 ? 3.785 -11.802 19.163 1.00 91.31 210 PRO A O 1
ATOM 1723 N N . ALA A 1 211 ? 2.151 -11.004 17.828 1.00 91.94 211 ALA A N 1
ATOM 1724 C CA . ALA A 1 211 ? 2.351 -11.925 16.701 1.00 91.94 211 ALA A CA 1
ATOM 1725 C C . ALA A 1 211 ? 2.185 -13.425 17.043 1.00 91.94 211 ALA A C 1
ATOM 1727 O O . ALA A 1 211 ? 2.669 -14.293 16.316 1.00 91.94 211 ALA A O 1
ATOM 1728 N N . THR A 1 212 ? 1.485 -13.746 18.135 1.00 95.25 212 THR A N 1
ATOM 1729 C CA . THR A 1 212 ? 1.078 -15.115 18.484 1.00 95.25 212 THR A CA 1
ATOM 1730 C C . THR A 1 212 ? -0.382 -15.372 18.094 1.00 95.25 212 THR A C 1
ATOM 1732 O O . THR A 1 212 ? -1.148 -14.417 17.955 1.00 95.25 212 THR A O 1
ATOM 1735 N N . PRO A 1 213 ? -0.828 -16.639 17.972 1.00 95.06 213 PRO A N 1
ATOM 1736 C CA . PRO A 1 213 ? -2.244 -16.941 17.744 1.00 95.06 213 PRO A CA 1
ATOM 1737 C C . PRO A 1 213 ? -3.176 -16.298 18.784 1.00 95.06 213 PRO A C 1
ATOM 1739 O O . PRO A 1 213 ? -4.205 -15.744 18.418 1.00 95.06 213 PRO A O 1
ATOM 1742 N N . ALA A 1 214 ? -2.769 -16.274 20.059 1.00 96.06 214 ALA A N 1
ATOM 1743 C CA . ALA A 1 214 ? -3.531 -15.635 21.132 1.00 96.06 214 ALA A CA 1
ATOM 1744 C C . ALA A 1 214 ? -3.681 -14.115 20.927 1.00 96.06 214 ALA A C 1
ATOM 1746 O O . ALA A 1 214 ? -4.760 -13.567 21.155 1.00 96.06 214 ALA A O 1
ATOM 1747 N N . PHE A 1 215 ? -2.633 -13.439 20.438 1.00 97.00 215 PHE A N 1
ATOM 1748 C CA . PHE A 1 215 ? -2.720 -12.030 20.051 1.00 97.00 215 PHE A CA 1
ATOM 1749 C C . PHE A 1 215 ? -3.754 -11.821 18.939 1.00 97.00 215 PHE A C 1
ATOM 1751 O O . PHE A 1 215 ? -4.643 -10.985 19.097 1.00 97.00 215 PHE A O 1
ATOM 1758 N N . TYR A 1 216 ? -3.695 -12.597 17.854 1.00 97.19 216 TYR A N 1
ATOM 1759 C CA . TYR A 1 216 ? -4.638 -12.457 16.737 1.00 97.19 216 TYR A CA 1
ATOM 1760 C C . TYR A 1 216 ? -6.086 -12.772 17.148 1.00 97.19 216 TYR A C 1
ATOM 1762 O O . TYR A 1 216 ? -7.008 -12.045 16.771 1.00 97.19 216 TYR A O 1
ATOM 1770 N N . ASP A 1 217 ? -6.296 -13.770 18.010 1.00 97.69 217 ASP A N 1
ATOM 1771 C CA . ASP A 1 217 ? -7.612 -14.055 18.592 1.00 97.69 217 ASP A CA 1
ATOM 1772 C C . ASP A 1 217 ? -8.129 -12.884 19.447 1.00 97.69 217 ASP A C 1
ATOM 1774 O O . ASP A 1 217 ? -9.306 -12.521 19.357 1.00 97.69 217 ASP A O 1
ATOM 1778 N N . SER A 1 218 ? -7.256 -12.246 20.237 1.00 98.00 218 SER A N 1
ATOM 1779 C CA . SER A 1 218 ? -7.614 -11.064 21.035 1.00 98.00 218 SER A CA 1
ATOM 1780 C C . SER A 1 218 ? -7.973 -9.854 20.163 1.00 98.00 218 SER A C 1
ATOM 1782 O O . SER A 1 218 ? -8.928 -9.134 20.459 1.00 98.00 218 SER A O 1
ATOM 1784 N N . VAL A 1 219 ? -7.267 -9.660 19.042 1.00 98.25 219 VAL A N 1
ATOM 1785 C CA . VAL A 1 219 ? -7.561 -8.610 18.057 1.00 98.25 219 VAL A CA 1
ATOM 1786 C C . VAL A 1 219 ? -8.922 -8.843 17.414 1.00 98.25 219 VAL A C 1
ATOM 1788 O O . VAL A 1 219 ? -9.724 -7.915 17.325 1.00 98.25 219 VAL A O 1
ATOM 1791 N N . LYS A 1 220 ? -9.232 -10.084 17.035 1.00 98.25 220 LYS A N 1
ATOM 1792 C CA . LYS A 1 220 ? -10.540 -10.448 16.486 1.00 98.25 220 LYS A CA 1
ATOM 1793 C C . LYS A 1 220 ? -11.682 -10.154 17.465 1.00 98.25 220 LYS A C 1
ATOM 1795 O O . LYS A 1 220 ? -12.701 -9.594 17.061 1.00 98.25 220 LYS A O 1
ATOM 1800 N N . GLN A 1 221 ? -11.516 -10.487 18.746 1.00 98.12 221 GLN A N 1
ATOM 1801 C CA . GLN A 1 221 ? -12.502 -10.170 19.790 1.00 98.12 221 GLN A CA 1
ATOM 1802 C C . GLN A 1 221 ? -12.669 -8.652 19.967 1.00 98.12 221 GLN A C 1
ATOM 1804 O O . GLN A 1 221 ? -13.792 -8.144 19.958 1.00 98.12 221 GLN A O 1
ATOM 1809 N N . ALA A 1 222 ? -11.560 -7.911 20.020 1.00 98.00 222 ALA A N 1
ATOM 1810 C CA . ALA A 1 222 ? -11.575 -6.452 20.091 1.00 98.00 222 ALA A CA 1
ATOM 1811 C C . ALA A 1 222 ? -12.276 -5.811 18.878 1.00 98.00 222 ALA A C 1
ATOM 1813 O O . ALA A 1 222 ? -13.034 -4.849 19.032 1.00 98.00 222 ALA A O 1
ATOM 1814 N N . ASN A 1 223 ? -12.067 -6.365 17.679 1.00 97.94 223 ASN A N 1
ATOM 1815 C CA . ASN A 1 223 ? -12.710 -5.913 16.449 1.00 97.94 223 ASN A CA 1
ATOM 1816 C C . ASN A 1 223 ? -14.227 -6.125 16.479 1.00 97.94 223 ASN A C 1
ATOM 1818 O O . ASN A 1 223 ? -15.001 -5.243 16.107 1.00 97.94 223 ASN A O 1
ATOM 1822 N N . GLN A 1 224 ? -14.675 -7.281 16.968 1.00 96.94 224 GLN A N 1
ATOM 1823 C CA . GLN A 1 224 ? -16.100 -7.553 17.154 1.00 96.94 224 GLN A CA 1
ATOM 1824 C C . GLN A 1 224 ? -16.731 -6.565 18.141 1.00 96.94 224 GLN A C 1
ATOM 1826 O O . GLN A 1 224 ? -17.805 -6.034 17.857 1.00 96.94 224 GLN A O 1
ATOM 1831 N N . GLN A 1 225 ? -16.045 -6.263 19.249 1.00 95.69 225 GLN A N 1
ATOM 1832 C CA . GLN A 1 225 ? -16.528 -5.307 20.245 1.00 95.69 225 GLN A CA 1
ATOM 1833 C C . GLN A 1 225 ? -16.661 -3.890 19.673 1.00 95.69 225 GLN A C 1
ATOM 1835 O O . GLN A 1 225 ? -17.729 -3.294 19.780 1.00 95.69 225 GLN A O 1
ATOM 1840 N N . ILE A 1 226 ? -15.617 -3.345 19.032 1.00 95.38 226 ILE A N 1
ATOM 1841 C CA . ILE A 1 226 ? -15.685 -1.967 18.514 1.00 95.38 226 ILE A CA 1
ATOM 1842 C C . ILE A 1 226 ? -16.758 -1.827 17.429 1.00 95.38 226 ILE A C 1
ATOM 1844 O O . ILE A 1 226 ? -17.446 -0.807 17.363 1.00 95.38 226 ILE A O 1
ATOM 1848 N N . LYS A 1 227 ? -16.960 -2.872 16.613 1.00 95.06 227 LYS A N 1
ATOM 1849 C CA . LYS A 1 227 ? -18.054 -2.906 15.641 1.00 95.06 227 LYS A CA 1
ATOM 1850 C C . LYS A 1 227 ? -19.414 -2.887 16.313 1.00 95.06 227 LYS A C 1
ATOM 1852 O O . LYS A 1 227 ? -20.282 -2.129 15.876 1.00 95.06 227 LYS A O 1
ATOM 1857 N N . ALA A 1 228 ? -19.575 -3.686 17.364 1.00 93.31 228 ALA A N 1
ATOM 1858 C CA . ALA A 1 228 ? -20.798 -3.720 18.143 1.00 93.31 228 ALA A CA 1
ATOM 1859 C C . ALA A 1 228 ? -21.110 -2.341 18.754 1.00 93.31 228 ALA A C 1
ATOM 1861 O O . ALA A 1 228 ? -22.232 -1.853 18.639 1.00 93.31 228 ALA A O 1
ATOM 1862 N N . ASP A 1 229 ? -20.100 -1.682 19.324 1.00 91.00 229 ASP A N 1
ATOM 1863 C CA . ASP A 1 229 ? -20.260 -0.418 20.046 1.00 91.00 229 ASP A CA 1
ATOM 1864 C C . ASP A 1 229 ? -20.463 0.799 19.138 1.00 91.00 229 ASP A C 1
ATOM 1866 O O . ASP A 1 229 ? -21.141 1.753 19.531 1.00 91.00 229 ASP A O 1
ATOM 1870 N N . LEU A 1 230 ? -19.851 0.822 17.949 1.00 89.81 230 LEU A N 1
ATOM 1871 C CA . LEU A 1 230 ? -19.815 2.019 17.097 1.00 89.81 230 LEU A CA 1
ATOM 1872 C C . LEU A 1 230 ? -20.594 1.895 15.791 1.00 89.81 230 LEU A C 1
ATOM 1874 O O . LEU A 1 230 ? -21.148 2.892 15.331 1.00 89.81 230 LEU A O 1
ATOM 1878 N N . PHE A 1 231 ? -20.639 0.711 15.181 1.00 85.19 231 PHE A N 1
ATOM 1879 C CA . PHE A 1 231 ? -21.198 0.546 13.834 1.00 85.19 231 PHE A CA 1
ATOM 1880 C C . PHE A 1 231 ? -22.542 -0.179 13.829 1.00 85.19 231 PHE A C 1
ATOM 1882 O O . PHE A 1 231 ? -23.310 -0.037 12.875 1.00 85.19 231 PHE A O 1
ATOM 1889 N N . THR A 1 232 ? -22.861 -0.923 14.890 1.00 76.00 232 THR A N 1
ATOM 1890 C CA . THR A 1 232 ? -24.169 -1.560 15.049 1.00 76.00 232 THR A CA 1
ATOM 1891 C C . THR A 1 232 ? -25.000 -0.831 16.103 1.00 76.00 232 THR A C 1
ATOM 1893 O O . THR A 1 232 ? -24.592 -0.701 17.248 1.00 76.00 232 THR A O 1
ATOM 1896 N N . GLY A 1 233 ? -26.199 -0.379 15.735 1.00 62.16 233 GLY A N 1
ATOM 1897 C CA . GLY A 1 233 ? -27.162 0.182 16.688 1.00 62.16 233 GLY A CA 1
ATOM 1898 C C . GLY A 1 233 ? -27.067 1.700 16.899 1.00 62.16 233 GLY A C 1
ATOM 1899 O O . GLY A 1 233 ? -26.001 2.273 17.103 1.00 62.16 233 GLY A O 1
ATOM 1900 N N . ASN A 1 234 ? -28.241 2.339 16.879 1.00 56.31 234 ASN A N 1
ATOM 1901 C CA . ASN A 1 234 ? -28.478 3.781 16.990 1.00 56.31 234 ASN A CA 1
ATOM 1902 C C . ASN A 1 234 ? -27.837 4.633 15.889 1.00 56.31 234 ASN A C 1
ATOM 1904 O O . ASN A 1 234 ? -26.962 5.460 16.134 1.00 56.31 234 ASN A O 1
ATOM 1908 N N . ARG A 1 235 ? -28.408 4.538 14.680 1.00 55.34 235 ARG A N 1
ATOM 1909 C CA . ARG A 1 235 ? -28.512 5.747 13.856 1.00 55.34 235 ARG A CA 1
ATOM 1910 C C . ARG A 1 235 ? -29.323 6.752 14.660 1.00 55.34 235 ARG A C 1
ATOM 1912 O O . ARG A 1 235 ? -30.416 6.414 15.119 1.00 55.34 235 ARG A O 1
ATOM 1919 N N . ASN A 1 236 ? -28.760 7.936 14.871 1.00 59.00 236 ASN A N 1
ATOM 1920 C CA . ASN A 1 236 ? -29.487 9.016 15.510 1.00 59.00 236 ASN A CA 1
ATOM 1921 C C . ASN A 1 236 ? -30.818 9.197 14.756 1.00 59.00 236 ASN A C 1
ATOM 1923 O O . ASN A 1 236 ? -30.826 9.203 13.525 1.00 59.00 236 ASN A O 1
ATOM 1927 N N . THR A 1 237 ? -31.937 9.214 15.480 1.00 58.59 237 THR A N 1
ATOM 1928 C CA . THR A 1 237 ? -33.281 9.282 14.867 1.00 58.59 237 THR A CA 1
ATOM 1929 C C . THR A 1 237 ? -33.653 10.701 14.445 1.00 58.59 237 THR A C 1
ATOM 1931 O O . THR A 1 237 ? -34.682 10.906 13.802 1.00 58.59 237 THR A O 1
ATOM 1934 N N . ASP A 1 238 ? -32.791 11.664 14.770 1.00 67.38 238 ASP A N 1
ATOM 1935 C CA . ASP A 1 238 ? -32.867 13.029 14.282 1.00 67.38 238 ASP A CA 1
ATOM 1936 C C . ASP A 1 238 ? -32.742 13.072 12.748 1.00 67.38 238 ASP A C 1
ATOM 1938 O O . ASP A 1 238 ? -32.013 12.268 12.159 1.00 67.38 238 ASP A O 1
ATOM 1942 N N . PRO A 1 239 ? -33.416 14.019 12.075 1.00 71.25 239 PRO A N 1
ATOM 1943 C CA . PRO A 1 239 ? -33.241 14.237 10.646 1.00 71.25 239 PRO A CA 1
ATOM 1944 C C . PRO A 1 239 ? -31.808 14.714 10.373 1.00 71.25 239 PRO A C 1
ATOM 1946 O O . PRO A 1 239 ? -31.473 15.887 10.540 1.00 71.25 239 PRO A O 1
ATOM 1949 N N . LEU A 1 240 ? -30.953 13.776 9.976 1.00 78.44 240 LEU A N 1
ATOM 1950 C CA . LEU A 1 240 ? -29.582 14.030 9.552 1.00 78.44 240 LEU A CA 1
ATOM 1951 C C . LEU A 1 240 ? -29.546 14.402 8.060 1.00 78.44 240 LEU A C 1
ATOM 1953 O O . LEU A 1 240 ? -30.405 13.956 7.298 1.00 78.44 240 LEU A O 1
ATOM 1957 N N . PRO A 1 241 ? -28.566 15.210 7.618 1.00 84.00 241 PRO A N 1
ATOM 1958 C CA . PRO A 1 241 ? -28.369 15.475 6.200 1.00 84.00 241 PRO A CA 1
ATOM 1959 C C . PRO A 1 241 ? -27.916 14.210 5.462 1.00 84.00 241 PRO A C 1
ATOM 1961 O O . PRO A 1 241 ? -27.064 13.463 5.949 1.00 84.00 241 PRO A O 1
ATOM 1964 N N . ASP A 1 242 ? -28.429 14.019 4.249 1.00 88.38 242 ASP A N 1
ATOM 1965 C CA . ASP A 1 242 ? -27.942 1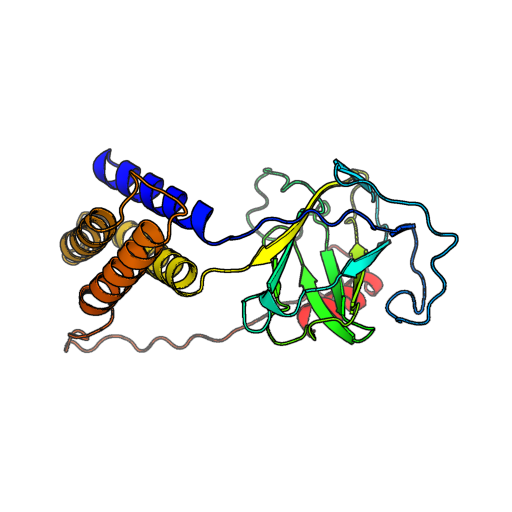2.980 3.348 1.00 88.38 242 ASP A CA 1
ATOM 1966 C C . ASP A 1 242 ? -26.608 13.407 2.725 1.00 88.38 242 ASP A C 1
ATOM 1968 O O . ASP A 1 242 ? -26.492 14.469 2.108 1.00 88.38 242 ASP A O 1
ATOM 1972 N N . VAL A 1 243 ? -25.589 12.557 2.862 1.00 90.56 243 VAL A N 1
ATOM 1973 C CA . VAL A 1 243 ? -24.270 12.761 2.252 1.00 90.56 243 VAL A CA 1
ATOM 1974 C C . VAL A 1 243 ? -24.090 11.751 1.126 1.00 90.56 243 VAL A C 1
ATOM 1976 O O . VAL A 1 243 ? -24.101 10.544 1.353 1.00 90.56 243 VAL A O 1
ATOM 1979 N N . THR A 1 244 ? -23.903 12.246 -0.098 1.00 93.81 244 THR A N 1
ATOM 1980 C CA . THR A 1 244 ? -23.575 11.415 -1.265 1.00 93.81 244 THR A CA 1
ATOM 1981 C C . THR A 1 244 ? -22.100 11.576 -1.609 1.00 93.81 244 THR A C 1
ATOM 1983 O O . THR A 1 244 ? -21.638 12.685 -1.871 1.00 93.81 244 THR A O 1
ATOM 1986 N N . CYS A 1 245 ? -21.367 10.464 -1.642 1.00 93.56 245 CYS A N 1
ATOM 1987 C CA . CYS A 1 245 ? -19.948 10.435 -1.990 1.00 93.56 245 CYS A CA 1
ATOM 1988 C C . CYS A 1 245 ? -19.757 9.860 -3.398 1.00 93.56 245 CYS A C 1
ATOM 1990 O O . CYS A 1 245 ? -20.303 8.804 -3.714 1.00 93.56 245 CYS A O 1
ATOM 1992 N N . VAL A 1 246 ? -18.950 10.526 -4.230 1.00 94.38 246 VAL A N 1
ATOM 1993 C CA . VAL A 1 246 ? -18.595 10.071 -5.585 1.00 94.38 246 VAL A CA 1
ATOM 1994 C C . VAL A 1 246 ? -17.076 10.079 -5.733 1.00 94.38 246 VAL A C 1
ATOM 1996 O O . VAL A 1 246 ? -16.422 11.068 -5.406 1.00 94.38 246 VAL A O 1
ATOM 1999 N N . GLY A 1 247 ? -16.511 8.978 -6.232 1.00 92.25 247 GLY A N 1
ATOM 2000 C CA . GLY A 1 247 ? -15.093 8.904 -6.576 1.00 92.25 247 GLY A CA 1
ATOM 2001 C C . GLY A 1 247 ? -14.800 9.692 -7.852 1.00 92.25 247 GLY A C 1
ATOM 2002 O O . GLY A 1 247 ? -15.426 9.458 -8.882 1.00 92.25 247 GLY A O 1
ATOM 2003 N N . HIS A 1 248 ? -13.842 10.615 -7.795 1.00 90.94 248 HIS A N 1
ATOM 2004 C CA . HIS A 1 248 ? -13.409 11.422 -8.934 1.00 90.94 248 HIS A CA 1
ATOM 2005 C C . HIS A 1 248 ? -11.881 11.458 -8.999 1.00 90.94 248 HIS A C 1
ATOM 2007 O O . HIS A 1 248 ? -11.220 11.670 -7.982 1.00 90.94 248 HIS A O 1
ATOM 2013 N N . SER A 1 249 ? -11.321 11.285 -10.197 1.00 89.31 249 SER A N 1
ATOM 2014 C CA . SER A 1 249 ? -9.897 11.489 -10.462 1.00 89.31 249 SER A CA 1
ATOM 2015 C C . SER A 1 249 ? -9.743 12.583 -11.511 1.00 89.31 249 SER A C 1
ATOM 2017 O O . SER A 1 249 ? -9.972 12.360 -12.698 1.00 89.31 249 SER A O 1
ATOM 2019 N N . HIS A 1 250 ? -9.393 13.785 -11.052 1.00 89.25 250 HIS A N 1
ATOM 2020 C CA . HIS A 1 250 ? -9.054 14.895 -11.938 1.00 89.25 250 HIS A CA 1
ATOM 2021 C C . HIS A 1 250 ? -7.691 14.634 -12.582 1.00 89.25 250 HIS A C 1
ATOM 2023 O O . HIS A 1 250 ? -6.722 14.375 -11.867 1.00 89.25 250 HIS A O 1
ATOM 2029 N N . LEU A 1 251 ? -7.599 14.731 -13.909 1.00 87.62 251 LEU A N 1
ATOM 2030 C CA . LEU A 1 251 ? -6.343 14.566 -14.637 1.00 87.62 251 LEU A CA 1
ATOM 2031 C C . LEU A 1 251 ? -6.130 15.715 -15.623 1.00 87.62 251 LEU A C 1
ATOM 2033 O O . LEU A 1 251 ? -6.762 15.770 -16.679 1.00 87.62 251 LEU A O 1
ATOM 2037 N N . ASP A 1 252 ? -5.175 16.590 -15.316 1.00 88.50 252 ASP A N 1
ATOM 2038 C CA . ASP A 1 252 ? -4.748 17.625 -16.253 1.00 88.50 252 ASP A CA 1
ATOM 2039 C C . ASP A 1 252 ? -3.969 17.024 -17.433 1.00 88.50 252 ASP A C 1
ATOM 2041 O O . ASP A 1 252 ? -3.037 16.230 -17.273 1.00 88.50 252 ASP A O 1
ATOM 2045 N N . ILE A 1 253 ? -4.328 17.433 -18.652 1.00 86.12 253 ILE A N 1
ATOM 2046 C CA . ILE A 1 253 ? -3.740 16.880 -19.882 1.00 86.12 253 ILE A CA 1
ATOM 2047 C C . ILE A 1 253 ? -2.381 17.513 -20.205 1.00 86.12 253 ILE A C 1
ATOM 2049 O O . ILE A 1 253 ? -1.495 16.827 -20.714 1.00 86.12 253 ILE A O 1
ATOM 2053 N N . ALA A 1 254 ? -2.198 18.804 -19.940 1.00 83.19 254 ALA A N 1
ATOM 2054 C CA . ALA A 1 254 ? -0.960 19.523 -20.230 1.00 83.19 254 ALA A CA 1
ATOM 2055 C C . ALA A 1 254 ? -0.828 20.728 -19.292 1.00 83.19 254 ALA A C 1
ATOM 2057 O O . ALA A 1 254 ? -1.064 21.866 -19.688 1.00 83.19 254 ALA A O 1
ATOM 2058 N N . TRP A 1 255 ? -0.507 20.452 -18.028 1.00 80.12 255 TRP A N 1
ATOM 2059 C CA . TRP A 1 255 ? -0.272 21.477 -17.011 1.00 80.12 255 TRP A CA 1
ATOM 2060 C C . TRP A 1 255 ? 1.219 21.544 -16.678 1.00 80.12 255 TRP A C 1
ATOM 2062 O O . TRP A 1 255 ? 1.985 22.233 -17.344 1.00 80.12 255 TRP A O 1
ATOM 2072 N N . MET A 1 256 ? 1.645 20.746 -15.705 1.00 83.50 256 MET A N 1
ATOM 2073 C CA . MET A 1 256 ? 3.028 20.664 -15.236 1.00 83.50 256 MET A CA 1
ATOM 2074 C C . MET A 1 256 ? 3.845 19.577 -15.963 1.00 83.50 256 MET A C 1
ATOM 2076 O O . MET A 1 256 ? 5.027 19.375 -15.711 1.00 83.50 256 MET A O 1
ATOM 2080 N N . TRP A 1 257 ? 3.236 18.863 -16.908 1.00 86.94 257 TRP A N 1
ATOM 2081 C CA . TRP A 1 257 ? 3.859 17.763 -17.640 1.00 86.94 257 TRP A CA 1
ATOM 2082 C C . TRP A 1 257 ? 3.434 17.748 -19.109 1.00 86.94 257 TRP A C 1
ATOM 2084 O O . TRP A 1 257 ? 2.426 18.330 -19.505 1.00 86.94 257 TRP A O 1
ATOM 2094 N N . GLN A 1 258 ? 4.216 17.048 -19.930 1.00 89.81 258 GLN A N 1
ATOM 2095 C CA . GLN A 1 258 ? 3.935 16.859 -21.350 1.00 89.81 258 GLN A CA 1
ATOM 2096 C C . GLN A 1 258 ? 2.788 15.862 -21.572 1.00 89.81 258 GLN A C 1
ATOM 2098 O O . GLN A 1 258 ? 2.563 14.953 -20.773 1.00 89.81 258 GLN A O 1
ATOM 2103 N N . THR A 1 259 ? 2.129 15.949 -22.728 1.00 91.31 259 THR A N 1
ATOM 2104 C CA . THR A 1 259 ? 1.016 15.060 -23.118 1.00 91.31 259 THR A CA 1
ATOM 2105 C C . THR A 1 259 ? 1.391 13.574 -23.118 1.00 91.31 259 THR A C 1
ATOM 2107 O O . THR A 1 259 ? 0.554 12.721 -22.820 1.00 91.31 259 THR A O 1
ATOM 2110 N N . ARG A 1 260 ? 2.661 13.238 -23.392 1.00 90.31 260 ARG A N 1
ATOM 2111 C CA . ARG A 1 260 ? 3.171 11.860 -23.285 1.00 90.31 260 ARG A CA 1
ATOM 2112 C C . ARG A 1 260 ? 3.060 11.304 -21.860 1.00 90.31 260 ARG A C 1
ATOM 2114 O O . ARG A 1 260 ? 2.750 10.127 -21.699 1.00 90.31 260 ARG A O 1
ATOM 2121 N N . HIS A 1 261 ? 3.246 12.148 -20.842 1.00 90.31 261 HIS A N 1
ATOM 2122 C CA . HIS A 1 261 ? 3.091 11.764 -19.439 1.00 90.31 261 HIS A CA 1
ATOM 2123 C C . HIS A 1 261 ? 1.614 11.577 -19.102 1.00 90.31 261 HIS A C 1
ATOM 2125 O O . HIS A 1 261 ? 1.268 10.598 -18.455 1.00 90.31 261 HIS A O 1
ATOM 2131 N N . SER A 1 262 ? 0.726 12.427 -19.624 1.00 91.44 262 SER A N 1
ATOM 2132 C CA . SER A 1 262 ? -0.727 12.305 -19.423 1.00 91.44 262 SER A CA 1
ATOM 2133 C C . SER A 1 262 ? -1.290 10.998 -19.966 1.00 91.44 262 SER A C 1
ATOM 2135 O O . SER A 1 262 ? -2.141 10.394 -19.326 1.00 91.44 262 SER A O 1
ATOM 2137 N N . ARG A 1 263 ? -0.768 10.497 -21.095 1.00 91.25 263 ARG A N 1
ATOM 2138 C CA . ARG A 1 263 ? -1.128 9.161 -21.607 1.00 91.25 263 ARG A CA 1
ATOM 2139 C C . ARG A 1 263 ? -0.774 8.053 -20.611 1.00 91.25 263 ARG A C 1
ATOM 2141 O O . ARG A 1 263 ? -1.576 7.153 -20.393 1.00 91.25 263 ARG A O 1
ATOM 2148 N N . LYS A 1 264 ? 0.411 8.128 -19.997 1.00 90.50 264 LYS A N 1
ATOM 2149 C CA . LYS A 1 264 ? 0.857 7.164 -18.980 1.00 90.50 264 LYS A CA 1
ATOM 2150 C C . LYS A 1 264 ? 0.105 7.327 -17.655 1.00 90.50 264 LYS A C 1
ATOM 2152 O O . LYS A 1 264 ? -0.252 6.328 -17.044 1.00 90.50 264 LYS A O 1
ATOM 2157 N N . LYS A 1 265 ? -0.204 8.561 -17.246 1.00 90.69 265 LYS A N 1
ATOM 2158 C CA . LYS A 1 265 ? -1.057 8.847 -16.084 1.00 90.69 265 LYS A CA 1
ATOM 2159 C C . LYS A 1 265 ? -2.463 8.291 -16.279 1.00 90.69 265 LYS A C 1
ATOM 2161 O O . LYS A 1 265 ? -2.943 7.598 -15.399 1.00 90.69 265 LYS A O 1
ATOM 2166 N N . ALA A 1 266 ? -3.071 8.493 -17.448 1.00 91.81 266 ALA A N 1
ATOM 2167 C CA . ALA A 1 266 ? -4.367 7.904 -17.772 1.00 91.81 266 ALA A CA 1
ATOM 2168 C C . ALA A 1 266 ? -4.328 6.372 -17.654 1.00 91.81 266 ALA A C 1
ATOM 2170 O O . ALA A 1 266 ? -5.188 5.798 -16.998 1.00 91.81 266 ALA A O 1
ATOM 2171 N N . ALA A 1 267 ? -3.297 5.718 -18.204 1.00 89.94 267 ALA A N 1
ATOM 2172 C CA . ALA A 1 267 ? -3.138 4.269 -18.062 1.00 89.94 267 ALA A CA 1
ATOM 2173 C C . ALA A 1 267 ? -3.075 3.821 -16.589 1.00 89.94 267 ALA A C 1
ATOM 2175 O O . ALA A 1 267 ? -3.719 2.845 -16.242 1.00 89.94 267 ALA A O 1
ATOM 2176 N N . ARG A 1 268 ? -2.363 4.559 -15.725 1.00 91.00 268 ARG A N 1
ATOM 2177 C CA . ARG A 1 268 ? -2.265 4.289 -14.277 1.00 91.00 268 ARG A CA 1
ATOM 2178 C C . ARG A 1 268 ? -3.549 4.580 -13.497 1.00 91.00 268 ARG A C 1
ATOM 2180 O O . ARG A 1 268 ? -3.816 3.925 -12.496 1.00 91.00 268 ARG A O 1
ATOM 2187 N N . THR A 1 269 ? -4.303 5.597 -13.903 1.00 87.75 269 THR A N 1
ATOM 2188 C CA . THR A 1 269 ? -5.547 6.003 -13.235 1.00 87.75 269 THR A CA 1
ATOM 2189 C C . THR A 1 269 ? -6.703 5.059 -13.557 1.00 87.75 269 THR A C 1
ATOM 2191 O O . THR A 1 269 ? -7.567 4.861 -12.709 1.00 87.75 269 THR A O 1
ATOM 2194 N N . PHE A 1 270 ? -6.742 4.512 -14.776 1.00 86.75 270 PHE A N 1
ATOM 2195 C CA . PHE A 1 270 ? -7.852 3.687 -15.268 1.00 86.75 270 PHE A CA 1
ATOM 2196 C C . PHE A 1 270 ? -7.562 2.175 -15.283 1.00 86.75 270 PHE A C 1
ATOM 2198 O O . PHE A 1 270 ? -8.424 1.418 -15.729 1.00 86.75 270 PHE A O 1
ATOM 2205 N N . SER A 1 271 ? -6.373 1.748 -14.837 1.00 78.38 271 SER A N 1
ATOM 2206 C CA . SER A 1 271 ? -6.033 0.348 -14.536 1.00 78.38 271 SER A CA 1
ATOM 2207 C C . SER A 1 271 ? -6.508 -0.035 -13.142 1.00 78.38 271 SER A C 1
ATOM 2209 O O . SER A 1 271 ? -7.212 -1.056 -13.030 1.00 78.38 271 SER A O 1
#

pLDDT: mean 90.69, std 10.69, range [42.91, 98.38]